Protein AF-A0A6S7ICG1-F1 (afdb_monomer)

Secondary structure (DSSP, 8-state):
--HHHHHHHHHHHHHHHHHHHHHS---HHHHHHHIIIIIHHHHHHHHHHS---HHHHIIIIIHHHHHHHHHHTT--TTS-GGGTTS-GGGT------HHHHHHHHHHHHHHHHHH-S-HHHHHHHHHHHHSTT--GGG-SSHHHHHHHHHHHHHHHHHHHHHHHHHHHHHHHHHS-HHHHHHHHHHHHTS-HHHHHHHHHHHHHHS--HHHHHHTT---TT---

Sequence (224 aa):
MSEKEHKQELITLMDDIMSEIDLKPLHPKNKLLLYSRYLLSKLSWHFTVTTLSRTWVTENMDSVVNKYVRKWLEIPISGTLSNVYLTSNKFGLNIYPPSIKFAQCQTVARNALKTSPNHSIKDLWKITFESKNIQYDVYTSTKEVLKTFTSGQEDKLQNHLILQGSFFSNVIKFSLSKLNGIWSKSQSNLPKNIYNFTIRYINNSLPTRKNLTKWGILLLLLKP

Mean predicted aligned error: 12.23 Å

Organism: Paramuricea clavata (NCBI:txid317549)

Nearest PDB structures (foldseek):
  8ibz-assembly1_C  TM=7.426E-01  e=2.723E-03  Bombyx mori
  8gh6-assembly1_A  TM=7.285E-01  e=2.723E-03  Bombyx mori
  8ibx-assembly1_C  TM=4.745E-01  e=7.108E-03  Bombyx mori

Structure (mmCIF, N/CA/C/O backbone):
data_AF-A0A6S7ICG1-F1
#
_entry.id   AF-A0A6S7ICG1-F1
#
loop_
_atom_site.group_PDB
_atom_site.id
_atom_site.type_symbol
_atom_site.label_atom_id
_atom_site.label_alt_id
_atom_site.label_comp_id
_atom_site.label_asym_id
_atom_site.label_entity_id
_atom_site.label_seq_id
_atom_site.pdbx_PDB_ins_code
_atom_site.Cartn_x
_atom_site.Cartn_y
_atom_site.Cartn_z
_atom_site.occupancy
_atom_site.B_iso_or_equiv
_atom_site.auth_seq_id
_atom_site.auth_comp_id
_atom_site.auth_asym_id
_atom_site.auth_atom_id
_atom_site.pdbx_PDB_model_num
ATOM 1 N N . MET A 1 1 ? -1.278 -1.708 -30.617 1.00 57.06 1 MET A N 1
ATOM 2 C CA . MET A 1 1 ? -2.133 -1.740 -29.417 1.00 57.06 1 MET A CA 1
ATOM 3 C C . MET A 1 1 ? -2.281 -0.318 -28.918 1.00 57.06 1 MET A C 1
ATOM 5 O O . MET A 1 1 ? -1.270 0.342 -28.706 1.00 57.06 1 MET A O 1
ATOM 9 N N . SER A 1 2 ? -3.507 0.188 -28.846 1.00 77.19 2 SER A N 1
ATOM 10 C CA . SER A 1 2 ? -3.788 1.541 -28.364 1.00 77.19 2 SER A CA 1
ATOM 11 C C . SER A 1 2 ? -3.479 1.645 -26.865 1.00 77.19 2 SER A C 1
ATOM 13 O O . SER A 1 2 ? -3.696 0.695 -26.115 1.00 77.19 2 SER A O 1
ATOM 15 N N . GLU A 1 3 ? -3.006 2.802 -26.393 1.00 75.38 3 GLU A N 1
ATOM 16 C CA . GLU A 1 3 ? -2.720 3.041 -24.966 1.00 75.38 3 GLU A CA 1
ATOM 17 C C . GLU A 1 3 ? -3.950 2.760 -24.077 1.00 75.38 3 GLU A C 1
ATOM 19 O O . GLU A 1 3 ? -3.827 2.306 -22.940 1.00 75.38 3 GLU A O 1
ATOM 24 N N . LYS A 1 4 ? -5.155 2.984 -24.619 1.00 81.00 4 LYS A N 1
ATOM 25 C CA . LYS A 1 4 ? -6.428 2.690 -23.946 1.00 81.00 4 LYS A CA 1
ATOM 26 C C . LYS A 1 4 ? -6.690 1.191 -23.804 1.00 81.00 4 LYS A C 1
ATOM 28 O O . LYS A 1 4 ? -7.133 0.758 -22.747 1.00 81.00 4 LYS A O 1
ATOM 33 N N . GLU A 1 5 ? -6.391 0.413 -24.841 1.00 83.44 5 GLU A N 1
ATOM 34 C CA . GLU A 1 5 ? -6.545 -1.048 -24.824 1.00 83.44 5 GLU A CA 1
ATOM 35 C C . GLU A 1 5 ? -5.604 -1.663 -23.791 1.00 83.44 5 GLU A C 1
ATOM 37 O O . GLU A 1 5 ? -6.026 -2.491 -22.992 1.00 83.44 5 GLU A O 1
ATOM 42 N N . HIS A 1 6 ? -4.362 -1.171 -23.726 1.00 83.19 6 HIS A N 1
ATOM 43 C CA . HIS A 1 6 ? -3.395 -1.659 -22.749 1.00 83.19 6 HIS A CA 1
ATOM 44 C C . HIS A 1 6 ? -3.808 -1.370 -21.300 1.00 83.19 6 HIS A C 1
ATOM 46 O O . HIS A 1 6 ? -3.680 -2.217 -20.419 1.00 83.19 6 HIS A O 1
ATOM 52 N N . LYS A 1 7 ? -4.326 -0.163 -21.044 1.00 86.19 7 LYS A N 1
ATOM 53 C CA . LYS A 1 7 ? -4.854 0.224 -19.729 1.00 86.19 7 LYS A CA 1
ATOM 54 C C . LYS A 1 7 ? -6.002 -0.684 -19.296 1.00 86.19 7 LYS A C 1
ATOM 56 O O . LYS A 1 7 ? -6.046 -1.087 -18.136 1.00 86.19 7 LYS A O 1
ATOM 61 N N . GLN A 1 8 ? -6.898 -1.014 -20.223 1.00 86.25 8 GLN A N 1
ATOM 62 C CA . GLN A 1 8 ? -8.026 -1.895 -19.950 1.00 86.25 8 GLN A CA 1
ATOM 63 C C . GLN A 1 8 ? -7.565 -3.329 -19.670 1.00 86.25 8 GLN A C 1
ATOM 65 O O . GLN A 1 8 ? -7.985 -3.910 -18.675 1.00 86.25 8 GLN A O 1
ATOM 70 N N . GLU A 1 9 ? -6.657 -3.858 -20.490 1.00 88.06 9 GLU A N 1
ATOM 71 C CA . GLU A 1 9 ? -6.069 -5.192 -20.325 1.00 88.06 9 GLU A CA 1
ATOM 72 C C . GLU A 1 9 ? -5.366 -5.347 -18.967 1.00 88.06 9 GLU A C 1
ATOM 74 O O . GLU A 1 9 ? -5.474 -6.373 -18.295 1.00 88.06 9 GLU A O 1
ATOM 79 N N . LEU A 1 10 ? -4.665 -4.304 -18.523 1.00 86.94 10 LEU A N 1
ATOM 80 C CA . LEU A 1 10 ? -3.974 -4.306 -17.239 1.00 86.94 10 LEU A CA 1
ATOM 81 C C . LEU A 1 10 ? -4.952 -4.326 -16.054 1.00 86.94 10 LEU A C 1
ATOM 83 O O . LEU A 1 10 ? -4.691 -4.991 -15.049 1.00 86.94 10 LEU A O 1
ATOM 87 N N . ILE A 1 11 ? -6.079 -3.617 -16.171 1.00 88.38 11 ILE A N 1
ATOM 88 C CA . ILE A 1 11 ? -7.145 -3.644 -15.163 1.00 88.38 11 ILE A CA 1
ATOM 89 C C . ILE A 1 11 ? -7.795 -5.026 -15.121 1.00 88.38 11 ILE A C 1
ATOM 91 O O . ILE A 1 11 ? -7.943 -5.571 -14.029 1.00 88.38 11 ILE A O 1
ATOM 95 N N . THR A 1 12 ? -8.139 -5.607 -16.275 1.00 90.44 12 THR A N 1
ATOM 96 C CA . THR A 1 12 ? -8.761 -6.938 -16.331 1.00 90.44 12 THR A CA 1
ATOM 97 C C . THR A 1 12 ? -7.826 -8.002 -15.770 1.00 90.44 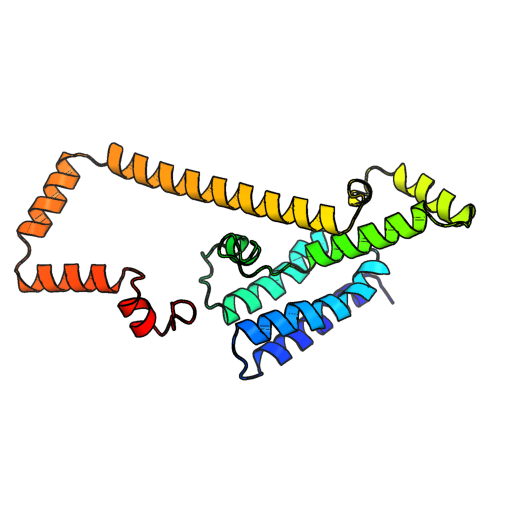12 THR A C 1
ATOM 99 O O . THR A 1 12 ? -8.218 -8.735 -14.874 1.00 90.44 12 THR A O 1
ATOM 102 N N . LEU A 1 13 ? -6.548 -7.999 -16.166 1.00 90.19 13 LEU A N 1
ATOM 103 C CA . LEU A 1 13 ? -5.546 -8.931 -15.640 1.00 90.19 13 LEU A CA 1
ATOM 104 C C . LEU A 1 13 ? -5.418 -8.835 -14.116 1.00 90.19 13 LEU A C 1
ATOM 106 O O . LEU A 1 13 ? -5.253 -9.846 -13.432 1.00 90.19 13 LEU A O 1
ATOM 110 N N . MET A 1 14 ? -5.451 -7.617 -13.576 1.00 91.38 14 MET A N 1
ATOM 111 C CA . MET A 1 14 ? -5.388 -7.401 -12.136 1.00 91.38 14 MET A CA 1
ATOM 112 C C . MET A 1 14 ? -6.650 -7.918 -11.437 1.00 91.38 14 MET A C 1
ATOM 114 O O . MET A 1 14 ? -6.527 -8.584 -10.409 1.00 91.38 14 MET A O 1
ATOM 118 N N . ASP A 1 15 ? -7.835 -7.617 -11.966 1.00 91.88 15 ASP A N 1
ATOM 119 C CA . ASP A 1 15 ? -9.106 -8.034 -11.368 1.00 91.88 15 ASP A CA 1
ATOM 120 C C . ASP A 1 15 ? -9.300 -9.554 -11.429 1.00 91.88 15 ASP A C 1
ATOM 122 O O . ASP A 1 15 ? -9.728 -10.148 -10.440 1.00 91.88 15 ASP A O 1
ATOM 126 N N . ASP A 1 16 ? -8.870 -10.198 -12.516 1.00 92.62 16 ASP A N 1
ATOM 127 C CA . ASP A 1 16 ? -8.885 -11.655 -12.674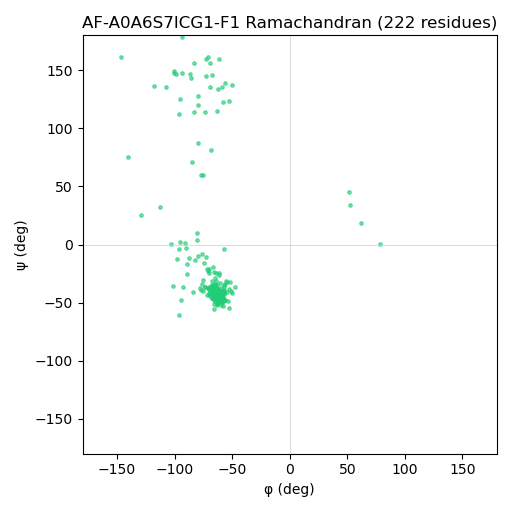 1.00 92.62 16 ASP A CA 1
ATOM 128 C C . ASP A 1 16 ? -8.041 -12.329 -11.582 1.00 92.62 16 ASP A C 1
ATOM 130 O O . ASP A 1 16 ? -8.524 -13.179 -10.832 1.00 92.62 16 ASP A O 1
ATOM 134 N N . ILE A 1 17 ? -6.789 -11.889 -11.407 1.00 91.00 17 ILE A N 1
ATOM 135 C CA . ILE A 1 17 ? -5.886 -12.449 -10.387 1.00 91.00 17 ILE A CA 1
ATOM 136 C C . ILE A 1 17 ? -6.412 -12.177 -8.976 1.00 91.00 17 ILE A C 1
ATOM 138 O O . ILE A 1 17 ? -6.320 -13.035 -8.095 1.00 91.00 17 ILE A O 1
ATOM 142 N N . MET A 1 18 ? -6.941 -10.980 -8.725 1.00 92.00 18 MET A N 1
ATOM 143 C CA . MET A 1 18 ? -7.490 -10.634 -7.414 1.00 92.00 18 MET A CA 1
ATOM 144 C C . MET A 1 18 ? -8.738 -11.459 -7.092 1.00 92.00 18 MET A C 1
ATOM 146 O O . MET A 1 18 ? -8.864 -11.936 -5.962 1.00 92.00 18 MET A O 1
ATOM 150 N N . SER A 1 19 ? -9.599 -11.695 -8.082 1.00 93.12 19 SER A N 1
ATOM 151 C CA . SER A 1 19 ? -10.764 -12.575 -7.973 1.00 93.12 19 SER A CA 1
ATOM 152 C C . SER A 1 19 ? -10.349 -14.019 -7.696 1.00 93.12 19 SER A C 1
ATOM 154 O O . SER A 1 19 ? -10.882 -14.648 -6.783 1.00 93.12 19 SER A O 1
ATOM 156 N N . GLU A 1 20 ? -9.332 -14.536 -8.389 1.00 93.00 20 GLU A N 1
ATOM 157 C CA . GLU A 1 20 ? -8.787 -15.871 -8.120 1.00 93.00 20 GLU A CA 1
ATOM 158 C C . GLU A 1 20 ? -8.232 -16.008 -6.694 1.00 93.00 20 GLU A C 1
ATOM 160 O O . GLU A 1 20 ? -8.447 -17.029 -6.033 1.00 93.00 20 GLU A O 1
ATOM 165 N N . ILE A 1 21 ? -7.515 -14.994 -6.195 1.00 91.38 21 ILE A N 1
ATOM 166 C CA . ILE A 1 21 ? -7.009 -14.978 -4.812 1.00 91.38 21 ILE A CA 1
ATOM 167 C C . ILE A 1 21 ? -8.175 -14.918 -3.817 1.00 91.38 21 ILE A C 1
ATOM 169 O O . ILE A 1 21 ? -8.127 -15.566 -2.766 1.00 91.38 21 ILE A O 1
ATOM 173 N N . ASP A 1 22 ? -9.219 -14.151 -4.133 1.00 92.00 22 ASP A N 1
ATOM 174 C CA . ASP A 1 22 ? -10.391 -13.991 -3.281 1.00 92.00 22 ASP A CA 1
ATOM 175 C C . ASP A 1 22 ? -11.192 -15.291 -3.141 1.00 92.00 22 ASP A C 1
ATOM 177 O O . ASP A 1 22 ? -11.552 -15.654 -2.019 1.00 92.00 22 ASP A O 1
ATOM 181 N N . LEU A 1 23 ? -11.394 -16.021 -4.242 1.00 93.25 23 LEU A N 1
ATOM 182 C CA . LEU A 1 23 ? -12.137 -17.286 -4.278 1.00 93.25 23 LEU A CA 1
ATOM 183 C C . LEU A 1 23 ? -11.460 -18.411 -3.488 1.00 93.25 23 LEU A C 1
ATOM 185 O O . LEU A 1 23 ? -12.132 -19.306 -2.975 1.00 93.25 23 LEU A O 1
ATOM 189 N N . LYS A 1 24 ? -10.129 -18.390 -3.365 1.00 91.12 24 LYS A N 1
ATOM 190 C CA . LYS A 1 24 ? -9.411 -19.433 -2.625 1.00 91.12 24 LYS A CA 1
ATOM 191 C C . LYS A 1 24 ? -9.713 -19.325 -1.118 1.00 91.12 24 LYS A C 1
ATOM 193 O O . LYS A 1 24 ? -9.626 -18.226 -0.554 1.00 91.12 24 LYS A O 1
ATOM 198 N N . PRO A 1 25 ? -9.985 -20.449 -0.419 1.00 89.50 25 PRO A N 1
ATOM 199 C CA . PRO A 1 25 ? -10.256 -20.479 1.021 1.00 89.50 25 PRO A CA 1
ATOM 200 C C . PRO A 1 25 ? -8.954 -20.349 1.827 1.00 89.50 25 PRO A C 1
ATOM 202 O O . PRO A 1 25 ? -8.546 -21.231 2.576 1.00 89.50 25 PRO A O 1
ATOM 205 N N . LEU A 1 26 ? -8.248 -19.241 1.620 1.00 89.75 26 LEU A N 1
ATOM 206 C CA . LEU A 1 26 ? -6.992 -18.927 2.280 1.00 89.75 26 LEU A CA 1
ATOM 207 C C . LEU A 1 26 ? -7.227 -17.949 3.420 1.00 89.75 26 LEU A C 1
ATOM 209 O O . LEU A 1 26 ? -8.055 -17.044 3.334 1.00 89.75 26 LEU A O 1
ATOM 213 N N . HIS A 1 27 ? -6.414 -18.080 4.461 1.00 88.31 27 HIS A N 1
ATOM 214 C CA . HIS A 1 27 ? -6.355 -17.088 5.520 1.00 88.31 27 HIS A CA 1
ATOM 215 C C . HIS A 1 27 ? -6.021 -15.690 4.942 1.00 88.31 27 HIS A C 1
ATOM 217 O O . HIS A 1 27 ? -5.118 -15.603 4.100 1.00 88.31 27 HIS A O 1
ATOM 223 N N . PRO A 1 28 ? -6.647 -14.588 5.404 1.00 86.19 28 PRO A N 1
ATOM 224 C CA . PRO A 1 28 ? -6.418 -13.237 4.874 1.00 86.19 28 PRO A CA 1
ATOM 225 C C . PRO A 1 28 ? -4.945 -12.832 4.769 1.00 86.19 28 PRO A C 1
ATOM 227 O O . PRO A 1 28 ? -4.506 -12.315 3.747 1.00 86.19 28 PRO A O 1
ATOM 230 N N . LYS A 1 29 ? -4.135 -13.164 5.783 1.00 87.31 29 LYS A N 1
ATOM 231 C CA . LYS A 1 29 ? -2.676 -12.944 5.757 1.00 87.31 29 LYS A CA 1
ATOM 232 C C . LYS A 1 29 ? -2.002 -13.586 4.536 1.00 87.31 29 LYS A C 1
ATOM 234 O O . LYS A 1 29 ? -1.133 -12.973 3.926 1.00 87.31 29 LYS A O 1
ATOM 239 N N . ASN A 1 30 ? -2.415 -14.795 4.156 1.00 89.06 30 ASN A N 1
ATOM 240 C CA . ASN A 1 30 ? -1.859 -15.499 3.002 1.00 89.06 30 ASN A CA 1
ATOM 241 C C . ASN A 1 30 ? -2.343 -14.882 1.685 1.00 89.06 30 ASN A C 1
ATOM 243 O O . ASN A 1 30 ? -1.546 -14.763 0.760 1.00 89.06 30 ASN A O 1
ATOM 247 N N . LYS A 1 31 ? -3.598 -14.413 1.616 1.00 91.44 31 LYS A N 1
ATOM 248 C CA . LYS A 1 31 ? -4.106 -13.647 0.461 1.00 91.44 31 LYS A CA 1
ATOM 249 C C . LYS A 1 31 ? -3.292 -12.370 0.234 1.00 91.44 31 LYS A C 1
ATOM 251 O O . LYS A 1 31 ? -2.883 -12.081 -0.885 1.00 91.44 31 LYS A O 1
ATOM 256 N N . LEU A 1 32 ? -2.955 -11.664 1.311 1.00 89.81 32 LEU A N 1
ATOM 257 C CA . LEU A 1 32 ? -2.117 -10.461 1.266 1.00 89.81 32 LEU A CA 1
ATOM 258 C C . LEU A 1 32 ? -0.662 -10.767 0.869 1.00 89.81 32 LEU A C 1
ATOM 260 O O . LEU A 1 32 ? -0.035 -10.004 0.128 1.00 89.81 32 LEU A O 1
ATOM 264 N N . LEU A 1 33 ? -0.119 -11.905 1.311 1.00 89.94 33 LEU A N 1
ATOM 265 C CA . LEU A 1 33 ? 1.194 -12.376 0.862 1.00 89.94 33 LEU A CA 1
ATOM 266 C C . LEU A 1 33 ? 1.193 -12.732 -0.629 1.00 89.94 33 LEU A C 1
ATOM 268 O O . LEU A 1 33 ? 2.132 -12.369 -1.333 1.00 89.94 33 LEU A O 1
ATOM 272 N N . LEU A 1 34 ? 0.141 -13.387 -1.125 1.00 91.62 34 LEU A N 1
ATOM 273 C CA . LEU A 1 34 ? -0.023 -13.659 -2.554 1.00 91.62 34 LEU A CA 1
ATOM 274 C C . LEU A 1 34 ? -0.128 -12.361 -3.351 1.00 91.62 34 LEU A C 1
ATOM 276 O O . LEU A 1 34 ? 0.601 -12.189 -4.319 1.00 91.62 34 LEU A O 1
ATOM 280 N N . TYR A 1 35 ? -0.942 -11.409 -2.905 1.00 92.88 35 TYR A N 1
ATOM 281 C CA . TYR A 1 35 ? -1.014 -10.081 -3.511 1.00 92.88 35 TYR A CA 1
ATOM 282 C C . TYR A 1 35 ? 0.379 -9.426 -3.620 1.00 92.88 35 TYR A C 1
ATOM 284 O O . TYR A 1 35 ? 0.835 -9.066 -4.707 1.00 92.88 35 TYR A O 1
ATOM 292 N N . SER A 1 36 ? 1.093 -9.323 -2.497 1.00 89.38 36 SER A N 1
ATOM 293 C CA . SER A 1 36 ? 2.378 -8.615 -2.439 1.00 89.38 36 SER A CA 1
ATOM 294 C C . SER A 1 36 ? 3.498 -9.305 -3.221 1.00 89.38 36 SER A C 1
ATOM 296 O O . SER A 1 36 ? 4.345 -8.623 -3.794 1.00 89.38 36 SER A O 1
ATOM 298 N N . ARG A 1 37 ? 3.522 -10.643 -3.254 1.00 89.31 37 ARG A N 1
ATOM 299 C CA . ARG A 1 37 ? 4.593 -11.414 -3.904 1.00 89.31 37 ARG A CA 1
ATOM 300 C C . ARG A 1 37 ? 4.287 -11.781 -5.348 1.00 89.31 37 ARG A C 1
ATOM 302 O O . ARG A 1 37 ? 5.206 -11.794 -6.158 1.00 89.31 37 ARG A O 1
ATOM 309 N N . TYR A 1 38 ? 3.036 -12.092 -5.672 1.00 91.69 38 TYR A N 1
ATOM 310 C CA . TYR A 1 38 ? 2.638 -12.563 -6.997 1.00 91.69 38 TYR A CA 1
ATOM 311 C C . TYR A 1 38 ? 2.119 -11.417 -7.866 1.00 91.69 38 TYR A C 1
ATOM 313 O O . TYR A 1 38 ? 2.739 -11.100 -8.882 1.00 91.69 38 TYR A O 1
ATOM 321 N N . LEU A 1 39 ? 1.040 -10.741 -7.449 1.00 91.19 39 LEU A N 1
ATOM 322 C CA . LEU A 1 39 ? 0.408 -9.705 -8.272 1.00 91.19 39 LEU A CA 1
ATOM 323 C C . LEU A 1 39 ? 1.358 -8.531 -8.531 1.00 91.19 39 LEU A C 1
ATOM 325 O O . LEU A 1 39 ? 1.586 -8.170 -9.683 1.00 91.19 39 LEU A O 1
ATOM 329 N N . LEU A 1 40 ? 1.958 -7.961 -7.479 1.00 90.56 40 LEU A N 1
ATOM 330 C CA . LEU A 1 40 ? 2.877 -6.826 -7.639 1.00 90.56 40 LEU A CA 1
ATOM 331 C C . LEU A 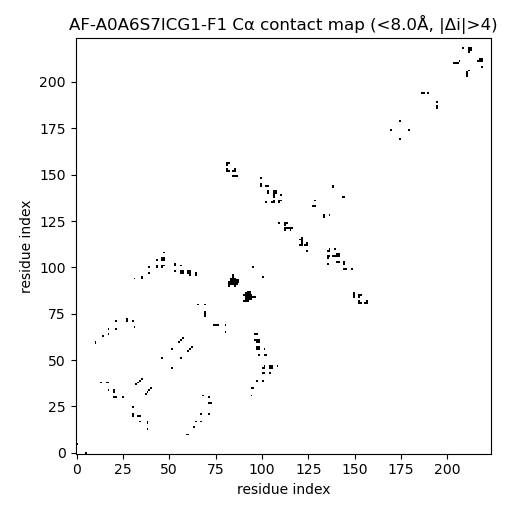1 40 ? 4.091 -7.173 -8.508 1.00 90.56 40 LEU A C 1
ATOM 333 O O . LEU A 1 40 ? 4.591 -6.315 -9.236 1.00 90.56 40 LEU A O 1
ATOM 337 N N . SER A 1 41 ? 4.566 -8.417 -8.455 1.00 89.50 41 SER A N 1
ATOM 338 C CA . SER A 1 41 ? 5.661 -8.885 -9.309 1.00 89.50 41 SER A CA 1
ATOM 339 C C . SER A 1 41 ? 5.225 -8.976 -10.769 1.00 89.50 41 SER A C 1
ATOM 341 O O . SER A 1 41 ? 5.930 -8.468 -11.636 1.00 89.50 41 SER A O 1
ATOM 343 N N . LYS A 1 42 ? 4.032 -9.519 -11.046 1.00 89.81 42 LYS A N 1
ATOM 344 C CA . LYS A 1 42 ? 3.480 -9.591 -12.408 1.00 89.81 42 LYS A CA 1
ATOM 345 C C . LYS A 1 42 ? 3.244 -8.198 -13.006 1.00 89.81 42 LYS A C 1
ATOM 347 O O . LYS A 1 42 ? 3.575 -7.959 -14.161 1.00 89.81 42 LYS A O 1
ATOM 352 N N . LEU A 1 43 ? 2.783 -7.244 -12.196 1.00 89.62 43 LEU A N 1
ATOM 353 C CA . LEU A 1 43 ? 2.603 -5.845 -12.604 1.00 89.62 43 LEU A CA 1
ATOM 354 C C . LEU A 1 43 ? 3.922 -5.076 -12.793 1.00 89.62 43 LEU A C 1
ATOM 356 O O . LEU A 1 43 ? 3.948 -4.070 -13.499 1.00 89.62 43 LEU A O 1
ATOM 360 N N . SER A 1 44 ? 5.030 -5.534 -12.198 1.00 89.88 44 SER A N 1
ATOM 361 C CA . SER A 1 44 ? 6.309 -4.801 -12.206 1.00 89.88 44 SER A CA 1
ATOM 362 C C . SER A 1 44 ? 6.852 -4.558 -13.612 1.00 89.88 44 SER A C 1
ATOM 364 O O . SER A 1 44 ? 7.419 -3.495 -13.875 1.00 89.88 44 SER A O 1
ATOM 366 N N . TRP A 1 45 ? 6.674 -5.529 -14.511 1.00 87.69 45 TRP A N 1
ATOM 367 C CA . TRP A 1 45 ? 7.099 -5.400 -15.901 1.00 87.69 45 TRP A CA 1
ATOM 368 C C . TRP A 1 45 ? 6.293 -4.321 -16.623 1.00 87.69 45 TRP A C 1
ATOM 370 O O . TRP A 1 45 ? 6.867 -3.372 -17.157 1.00 87.69 45 TRP A O 1
ATOM 380 N N . HIS A 1 46 ? 4.963 -4.401 -16.539 1.00 88.12 46 HIS A N 1
ATOM 381 C CA . HIS A 1 46 ? 4.070 -3.413 -17.139 1.00 88.12 46 HIS A CA 1
ATOM 382 C C . HIS A 1 46 ? 4.360 -2.005 -16.617 1.00 88.12 46 HIS A C 1
ATOM 384 O O . HIS A 1 46 ? 4.475 -1.069 -17.401 1.00 88.12 46 HIS A O 1
ATOM 390 N N . PHE A 1 47 ? 4.593 -1.857 -15.314 1.00 89.12 47 PHE A N 1
ATOM 391 C CA . PHE A 1 47 ? 4.953 -0.580 -14.697 1.00 89.12 47 PHE A CA 1
ATOM 392 C C . PHE A 1 47 ? 6.285 0.004 -15.158 1.00 89.12 47 PHE A C 1
ATOM 394 O O . PHE A 1 47 ? 6.460 1.213 -15.057 1.00 89.12 47 PHE A O 1
ATOM 401 N N . THR A 1 48 ? 7.214 -0.822 -15.635 1.00 86.56 48 THR A N 1
ATOM 402 C CA . THR A 1 48 ? 8.517 -0.363 -16.133 1.00 86.56 48 THR A CA 1
ATOM 403 C C . THR A 1 48 ? 8.432 0.091 -17.589 1.00 86.56 48 THR A C 1
ATOM 405 O O . THR A 1 48 ? 9.039 1.091 -17.956 1.00 86.56 48 THR A O 1
ATOM 408 N N . VAL A 1 49 ? 7.688 -0.644 -18.420 1.00 82.88 49 VAL A N 1
ATOM 409 C CA . VAL A 1 49 ? 7.697 -0.467 -19.883 1.00 82.88 49 VAL A CA 1
ATOM 410 C C . VAL A 1 49 ? 6.674 0.563 -20.363 1.00 82.88 49 VAL A C 1
ATOM 412 O O . VAL A 1 49 ? 6.843 1.160 -21.422 1.00 82.88 49 VAL A O 1
ATOM 415 N N . THR A 1 50 ? 5.603 0.780 -19.603 1.00 80.31 50 THR A N 1
ATOM 416 C CA . THR A 1 50 ? 4.450 1.557 -20.069 1.00 80.31 50 THR A CA 1
ATOM 417 C C . THR A 1 50 ? 4.480 2.998 -19.579 1.00 80.31 50 THR A C 1
ATOM 419 O O . THR A 1 50 ? 4.912 3.304 -18.465 1.00 80.31 50 THR A O 1
ATOM 422 N N . THR A 1 51 ? 3.961 3.902 -20.407 1.00 77.81 51 THR A N 1
ATOM 423 C CA . THR A 1 51 ? 3.789 5.320 -20.080 1.00 77.81 51 THR A CA 1
ATOM 424 C C . THR A 1 51 ? 2.472 5.530 -19.335 1.00 77.81 51 THR A C 1
ATOM 426 O O . THR A 1 51 ? 1.502 6.054 -19.877 1.00 77.81 51 THR A O 1
ATOM 429 N N . LEU A 1 52 ? 2.407 5.076 -18.085 1.00 83.50 52 LEU A N 1
ATOM 430 C CA . LEU A 1 52 ? 1.260 5.327 -17.209 1.00 83.50 52 LEU A CA 1
ATOM 431 C C . LEU A 1 52 ? 1.497 6.578 -16.358 1.00 83.50 52 LEU A C 1
ATOM 433 O O . LEU A 1 52 ? 2.621 6.874 -15.955 1.00 83.50 52 LEU A O 1
ATOM 437 N N . SER A 1 53 ? 0.430 7.312 -16.042 1.00 85.19 53 SER A N 1
ATOM 438 C CA . SER A 1 53 ? 0.507 8.388 -15.053 1.00 85.19 53 SER A CA 1
ATOM 439 C C . SER A 1 53 ? 0.293 7.833 -13.645 1.00 85.19 53 SER A C 1
ATOM 441 O O . SER A 1 53 ? -0.498 6.912 -13.423 1.00 85.19 53 SER A O 1
ATOM 443 N N . ARG A 1 54 ? 0.965 8.431 -12.654 1.00 84.44 54 ARG A N 1
ATOM 444 C CA . ARG A 1 54 ? 0.793 8.059 -11.240 1.00 84.44 54 ARG A CA 1
ATOM 445 C C . ARG A 1 54 ? -0.655 8.203 -10.778 1.00 84.44 54 ARG A C 1
ATOM 447 O O . ARG A 1 54 ? -1.141 7.375 -10.009 1.00 84.44 54 ARG A O 1
ATOM 454 N N . THR A 1 55 ? -1.321 9.262 -11.231 1.00 86.69 55 THR A N 1
ATOM 455 C CA . THR A 1 55 ? -2.719 9.554 -10.899 1.00 86.69 55 THR A CA 1
ATOM 456 C C . THR A 1 55 ? -3.631 8.443 -11.393 1.00 86.69 55 THR A C 1
ATOM 458 O O . THR A 1 55 ? -4.400 7.904 -10.605 1.00 86.69 55 THR A O 1
ATOM 461 N N . TRP A 1 56 ? -3.445 7.995 -12.636 1.00 89.25 56 TRP A N 1
ATOM 462 C CA . TRP A 1 56 ? -4.238 6.913 -13.208 1.00 89.25 56 TRP A CA 1
ATOM 463 C C . TRP A 1 56 ? -4.073 5.598 -12.435 1.00 89.25 56 TRP A C 1
ATOM 465 O O . TRP A 1 56 ? -5.071 4.940 -12.142 1.00 89.25 56 TRP A O 1
ATOM 475 N N . VAL A 1 57 ? -2.841 5.241 -12.045 1.00 88.31 57 VAL A N 1
ATOM 476 C CA . VAL A 1 57 ? -2.581 4.042 -11.221 1.00 88.31 57 VAL A CA 1
ATOM 477 C C . VAL A 1 57 ? -3.267 4.161 -9.856 1.00 88.31 57 VAL A C 1
ATOM 479 O O . VAL A 1 57 ? -3.884 3.209 -9.384 1.00 88.31 57 VAL A O 1
ATOM 482 N N . THR A 1 58 ? -3.213 5.341 -9.237 1.00 86.81 58 THR A N 1
ATOM 483 C CA . THR A 1 58 ? -3.833 5.580 -7.924 1.00 86.81 58 THR A CA 1
ATOM 484 C C . THR A 1 58 ? -5.362 5.489 -7.993 1.00 86.81 58 THR A C 1
ATOM 486 O O . THR A 1 58 ? -5.995 4.906 -7.120 1.00 86.81 58 THR A O 1
ATOM 489 N N . GLU A 1 59 ? -5.978 6.036 -9.036 1.00 88.25 59 GLU A N 1
ATOM 490 C CA . GLU A 1 59 ? -7.438 6.056 -9.169 1.00 88.25 59 GLU A CA 1
ATOM 491 C C . GLU A 1 59 ? -8.014 4.695 -9.569 1.00 88.25 59 GLU A C 1
ATOM 493 O O . GLU A 1 59 ? -9.046 4.285 -9.040 1.00 88.25 59 GLU A O 1
ATOM 498 N N . ASN A 1 60 ? -7.345 3.972 -10.471 1.00 88.88 60 ASN A N 1
ATOM 499 C CA . ASN A 1 60 ? -7.903 2.763 -11.080 1.00 88.88 60 ASN A CA 1
ATOM 500 C C . ASN A 1 60 ? -7.362 1.470 -10.464 1.00 88.88 60 ASN A C 1
ATOM 502 O O . ASN A 1 60 ? -8.103 0.502 -10.341 1.00 88.88 60 ASN A O 1
ATOM 506 N N . MET A 1 61 ? -6.088 1.427 -10.064 1.00 89.81 61 MET A N 1
ATOM 507 C CA . MET A 1 61 ? -5.485 0.195 -9.542 1.00 89.81 61 MET A CA 1
ATOM 508 C C . MET A 1 61 ? -5.545 0.119 -8.025 1.00 89.81 61 MET A C 1
ATOM 510 O O . MET A 1 61 ? -5.975 -0.896 -7.473 1.00 89.81 61 MET A O 1
ATOM 514 N N . ASP A 1 62 ? -5.159 1.196 -7.334 1.00 90.56 62 ASP A N 1
ATOM 515 C CA . ASP A 1 62 ? -5.212 1.200 -5.871 1.00 90.56 62 ASP A CA 1
ATOM 516 C C . ASP A 1 62 ? -6.659 1.051 -5.384 1.00 90.56 62 ASP A C 1
ATOM 518 O O . ASP A 1 62 ? -6.887 0.383 -4.383 1.00 90.56 62 ASP A O 1
ATOM 522 N N . SER A 1 63 ? -7.652 1.612 -6.085 1.00 88.62 63 SER A N 1
ATOM 523 C CA . SER A 1 63 ? -9.072 1.491 -5.718 1.00 88.62 63 SER A CA 1
ATOM 524 C C . SER A 1 63 ? -9.574 0.043 -5.741 1.00 88.62 63 SER A C 1
ATOM 526 O O . SER A 1 63 ? -10.216 -0.397 -4.781 1.00 88.62 63 SER A O 1
ATOM 528 N N . VAL A 1 64 ? -9.225 -0.725 -6.776 1.00 90.31 64 VAL A N 1
ATOM 529 C CA . VAL A 1 64 ? -9.574 -2.149 -6.891 1.00 90.31 64 VAL A CA 1
ATOM 530 C C . VAL A 1 64 ? -8.885 -2.952 -5.794 1.00 90.31 64 VAL A C 1
ATOM 532 O O . VAL A 1 64 ? -9.543 -3.691 -5.061 1.00 90.31 64 VAL A O 1
ATOM 535 N N . VAL A 1 65 ? -7.579 -2.757 -5.597 1.00 91.06 65 VAL A N 1
ATOM 536 C CA . VAL A 1 65 ? -6.841 -3.446 -4.528 1.00 91.06 65 VAL A CA 1
ATOM 537 C C . VAL A 1 65 ? -7.403 -3.092 -3.153 1.00 91.06 65 VAL A C 1
ATOM 539 O O . VAL A 1 65 ? -7.635 -3.985 -2.341 1.00 91.06 65 VAL A O 1
ATOM 542 N N . ASN A 1 66 ? -7.701 -1.817 -2.898 1.00 90.31 66 ASN A N 1
ATOM 543 C CA . ASN A 1 66 ? -8.301 -1.352 -1.650 1.00 90.31 66 ASN A CA 1
ATOM 544 C C . ASN A 1 66 ? -9.633 -2.055 -1.365 1.00 90.31 66 ASN A C 1
ATOM 546 O O . ASN A 1 66 ? -9.893 -2.404 -0.214 1.00 90.31 66 ASN A O 1
ATOM 550 N N . LYS A 1 67 ? -10.467 -2.293 -2.386 1.00 90.25 67 LYS A N 1
ATOM 551 C CA . LYS A 1 67 ? -11.737 -3.023 -2.248 1.00 90.25 67 LYS A CA 1
ATOM 552 C C . LYS A 1 67 ? -11.509 -4.452 -1.743 1.00 90.25 67 LYS A C 1
ATOM 554 O O . LYS A 1 67 ? -12.131 -4.851 -0.758 1.00 90.25 67 LYS A O 1
ATOM 559 N N . TYR A 1 68 ? -10.596 -5.200 -2.361 1.00 90.69 68 TYR A N 1
ATOM 560 C CA . TYR A 1 68 ? -10.286 -6.574 -1.947 1.00 90.69 68 TYR A CA 1
ATOM 561 C C . TYR A 1 68 ? -9.564 -6.638 -0.601 1.00 90.69 68 TYR A C 1
ATOM 563 O O . TYR A 1 68 ? -9.921 -7.450 0.245 1.00 90.69 68 TYR A O 1
ATOM 571 N N . VAL A 1 69 ? -8.600 -5.750 -0.350 1.00 89.19 69 VAL A N 1
ATOM 572 C CA . VAL A 1 69 ? -7.882 -5.688 0.932 1.00 89.19 69 VAL A CA 1
ATOM 573 C C . VAL A 1 69 ? -8.847 -5.377 2.076 1.00 89.19 69 VAL A C 1
ATOM 575 O O . VAL A 1 69 ? -8.776 -6.032 3.115 1.00 89.19 69 VAL A O 1
ATOM 578 N N . ARG A 1 70 ? -9.793 -4.443 1.885 1.00 88.31 70 ARG A N 1
ATOM 579 C CA . ARG A 1 70 ? -10.865 -4.180 2.861 1.00 88.31 70 ARG A CA 1
ATOM 580 C C . ARG A 1 70 ? -11.725 -5.411 3.094 1.00 88.31 70 ARG A C 1
ATOM 582 O O . ARG A 1 70 ? -11.994 -5.725 4.246 1.00 88.31 70 ARG A O 1
ATOM 589 N N . LYS A 1 71 ? -12.115 -6.114 2.026 1.00 88.62 71 LYS A N 1
ATOM 590 C CA . LYS A 1 71 ? -12.903 -7.349 2.117 1.00 88.62 71 LYS A CA 1
ATOM 591 C C . LYS A 1 71 ? -12.163 -8.434 2.904 1.00 88.62 71 LYS A C 1
ATOM 593 O O . LYS A 1 71 ? -12.740 -9.019 3.808 1.00 88.62 71 LYS A O 1
ATOM 598 N N . TRP A 1 72 ? -10.890 -8.682 2.599 1.00 88.75 72 TRP A N 1
ATOM 599 C CA . TRP A 1 72 ? -10.095 -9.730 3.250 1.00 88.75 72 TRP A CA 1
ATOM 600 C C . TRP A 1 72 ? -9.787 -9.430 4.712 1.00 88.75 72 TRP A C 1
ATOM 602 O O . TRP A 1 72 ? -9.716 -10.352 5.517 1.00 88.75 72 TRP A O 1
ATOM 612 N N . LEU A 1 73 ? -9.566 -8.159 5.046 1.00 84.38 73 LEU A N 1
ATOM 613 C CA . LEU A 1 73 ? -9.285 -7.714 6.411 1.00 84.38 73 LEU A CA 1
ATOM 614 C C . LEU A 1 73 ? -10.545 -7.327 7.194 1.00 84.38 73 LEU A C 1
ATOM 616 O O . LEU A 1 73 ? -10.419 -6.873 8.327 1.00 84.38 73 LEU A O 1
ATOM 620 N N . GLU A 1 74 ? -11.726 -7.461 6.584 1.00 85.06 74 GLU A N 1
ATOM 621 C CA . GLU A 1 74 ? -13.023 -7.078 7.157 1.00 85.06 74 GLU A CA 1
ATOM 622 C C . GLU A 1 74 ? -13.045 -5.629 7.681 1.00 85.06 74 GLU A C 1
ATOM 624 O O . GLU A 1 74 ? -13.696 -5.289 8.668 1.00 85.06 74 GLU A O 1
ATOM 629 N N . ILE A 1 75 ? -12.315 -4.739 7.001 1.00 80.62 75 ILE A N 1
ATOM 630 C CA . ILE A 1 75 ? -12.243 -3.325 7.366 1.00 80.62 75 ILE A CA 1
ATOM 631 C C . ILE A 1 75 ? -13.510 -2.634 6.848 1.00 80.62 75 ILE A C 1
ATOM 633 O O . ILE A 1 75 ? -13.786 -2.705 5.644 1.00 80.62 75 ILE A O 1
ATOM 637 N N . PRO A 1 76 ? -14.255 -1.903 7.700 1.00 76.56 76 PRO A N 1
ATOM 638 C CA . PRO A 1 76 ? -15.442 -1.180 7.260 1.00 76.56 76 PRO A CA 1
ATOM 639 C C . PRO A 1 76 ? -15.086 -0.117 6.215 1.00 76.56 76 PRO A C 1
ATOM 641 O O . PRO A 1 76 ? -13.948 0.352 6.128 1.00 76.56 76 PRO A O 1
ATOM 644 N N . ILE A 1 77 ? -16.074 0.318 5.432 1.00 70.88 77 ILE A N 1
ATOM 645 C CA . ILE A 1 77 ? -15.887 1.339 4.385 1.00 70.88 77 ILE A CA 1
ATOM 646 C C . ILE A 1 77 ? -15.307 2.638 4.975 1.00 70.88 77 ILE A C 1
ATOM 648 O O . ILE A 1 77 ? -14.427 3.250 4.374 1.00 70.88 77 ILE A O 1
ATOM 652 N N . SER A 1 78 ? -15.725 2.999 6.191 1.00 71.69 78 SER A N 1
ATOM 653 C CA . SER A 1 78 ? -15.225 4.150 6.955 1.00 71.69 78 SER A CA 1
ATOM 654 C C . SER A 1 78 ? -13.850 3.938 7.602 1.00 71.69 78 SER A C 1
ATOM 656 O O . SER A 1 78 ? -13.277 4.879 8.144 1.00 71.69 78 SER A O 1
ATOM 658 N N . GLY A 1 79 ? -13.307 2.718 7.571 1.00 68.00 79 GLY A N 1
ATOM 659 C CA . GLY A 1 79 ? -12.022 2.390 8.178 1.00 68.00 79 GLY A CA 1
ATOM 660 C C . GLY A 1 79 ? -10.833 2.960 7.402 1.00 68.00 79 GLY A C 1
ATOM 661 O O . GLY A 1 79 ? -10.827 3.005 6.165 1.00 68.00 79 GLY A O 1
ATOM 662 N N . THR A 1 80 ? -9.792 3.354 8.130 1.00 75.88 80 THR A N 1
ATOM 663 C CA . THR A 1 80 ? -8.567 3.925 7.559 1.00 75.88 80 THR A CA 1
ATOM 664 C C . THR A 1 80 ? -7.614 2.825 7.084 1.00 75.88 80 THR A C 1
ATOM 666 O O . THR A 1 80 ? -7.042 2.096 7.892 1.00 75.88 80 THR A O 1
ATOM 669 N N . LEU A 1 81 ? -7.383 2.736 5.769 1.00 80.81 81 LEU A N 1
ATOM 670 C CA . LEU A 1 81 ? -6.408 1.798 5.190 1.00 80.81 81 LEU A CA 1
ATOM 671 C C . LEU A 1 81 ? -4.948 2.217 5.404 1.00 80.81 81 LEU A C 1
ATOM 673 O O . LEU A 1 81 ? -4.065 1.374 5.286 1.00 80.81 81 LEU A O 1
ATOM 677 N N . SER A 1 82 ? -4.674 3.475 5.765 1.00 79.06 82 SER A N 1
ATOM 678 C CA . SER A 1 82 ? -3.309 3.941 6.058 1.00 79.06 82 SER A CA 1
ATOM 679 C C . SER A 1 82 ? -2.605 3.091 7.116 1.00 79.06 82 SER A C 1
ATOM 681 O O . SER A 1 82 ? -1.408 2.857 6.995 1.00 79.06 82 SER A O 1
ATOM 683 N N 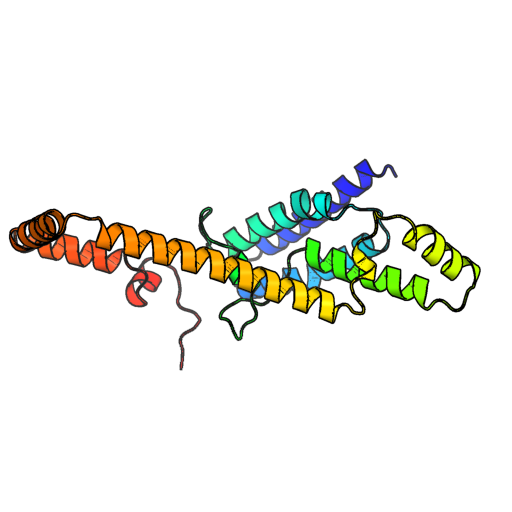. ASN A 1 83 ? -3.348 2.537 8.079 1.00 80.38 83 ASN A N 1
ATOM 684 C CA . ASN A 1 83 ? -2.802 1.657 9.117 1.00 80.38 83 ASN A CA 1
ATOM 685 C C . ASN A 1 83 ? -2.260 0.343 8.536 1.00 80.38 83 ASN A C 1
ATOM 687 O O . ASN A 1 83 ? -1.252 -0.175 9.004 1.00 80.38 83 ASN A O 1
ATOM 691 N N . VAL A 1 84 ? -2.900 -0.187 7.489 1.00 83.25 84 VAL A N 1
ATOM 692 C CA . VAL A 1 84 ? -2.491 -1.435 6.821 1.00 83.25 84 VAL A CA 1
ATOM 693 C C . VAL A 1 84 ? -1.124 -1.273 6.154 1.00 83.25 84 VAL A C 1
ATOM 695 O O . VAL A 1 84 ? -0.322 -2.208 6.138 1.00 83.25 84 VAL A O 1
ATOM 698 N N . TYR A 1 85 ? -0.849 -0.073 5.647 1.00 84.19 85 TYR A N 1
ATOM 699 C CA . TYR A 1 85 ? 0.381 0.269 4.938 1.00 84.19 85 TYR A CA 1
ATOM 700 C C . TYR A 1 85 ? 1.577 0.557 5.851 1.00 84.19 85 TYR A C 1
ATOM 702 O O . TYR A 1 85 ? 2.703 0.659 5.365 1.00 84.19 85 TYR A O 1
ATOM 710 N N . LEU A 1 86 ? 1.362 0.667 7.164 1.00 82.75 86 LEU A N 1
ATOM 711 C CA . LEU A 1 86 ? 2.444 0.848 8.126 1.00 82.75 86 LEU A CA 1
ATOM 712 C C . LEU A 1 86 ? 3.276 -0.425 8.294 1.00 82.75 86 LEU A C 1
ATOM 714 O O . LEU A 1 86 ? 2.853 -1.537 7.977 1.00 82.75 86 LEU A O 1
ATOM 718 N N . THR A 1 87 ? 4.478 -0.256 8.837 1.00 80.12 87 THR A N 1
ATOM 719 C CA . THR A 1 87 ? 5.361 -1.376 9.170 1.00 80.12 87 THR A CA 1
ATOM 720 C C . THR A 1 87 ? 4.813 -2.190 10.343 1.00 80.12 87 THR A C 1
ATOM 722 O O . THR A 1 87 ? 4.074 -1.678 11.187 1.00 80.12 87 THR A O 1
ATOM 725 N N . SER A 1 88 ? 5.220 -3.459 10.442 1.00 77.25 88 SER A N 1
ATOM 726 C CA . SER A 1 88 ? 4.835 -4.348 11.551 1.00 77.25 88 SER A CA 1
ATOM 727 C C . SER A 1 88 ? 5.200 -3.780 12.923 1.00 77.25 88 SER A C 1
ATOM 729 O O . SER A 1 88 ? 4.447 -3.936 13.878 1.00 77.25 88 SER A O 1
ATOM 731 N N . ASN A 1 89 ? 6.321 -3.058 13.006 1.00 80.12 89 ASN A N 1
ATOM 732 C CA . ASN A 1 89 ? 6.790 -2.418 14.237 1.00 80.12 89 ASN A CA 1
ATOM 733 C C . ASN A 1 89 ? 5.860 -1.287 14.708 1.00 80.12 89 ASN A C 1
ATOM 735 O O . ASN A 1 89 ? 5.907 -0.902 15.870 1.00 80.12 89 ASN A O 1
ATOM 739 N N . LYS A 1 90 ? 5.016 -0.763 13.814 1.00 78.00 90 LYS A N 1
ATOM 740 C CA . LYS A 1 90 ? 4.009 0.270 14.089 1.00 78.00 90 LYS A CA 1
ATOM 741 C C . LYS A 1 90 ? 2.588 -0.277 13.942 1.00 78.00 90 LYS A C 1
ATOM 743 O O . LYS A 1 90 ? 1.684 0.449 13.543 1.00 78.00 90 LYS A O 1
ATOM 748 N N . PHE A 1 91 ? 2.401 -1.563 14.250 1.00 75.44 91 PHE A N 1
ATOM 749 C CA . PHE A 1 91 ? 1.112 -2.265 14.207 1.00 75.44 91 PHE A CA 1
ATOM 750 C C . PHE A 1 91 ? 0.449 -2.334 12.818 1.00 75.44 91 PHE A C 1
ATOM 752 O O . PHE A 1 91 ? -0.749 -2.598 12.721 1.00 75.44 91 PHE A O 1
ATOM 759 N N . GLY A 1 92 ? 1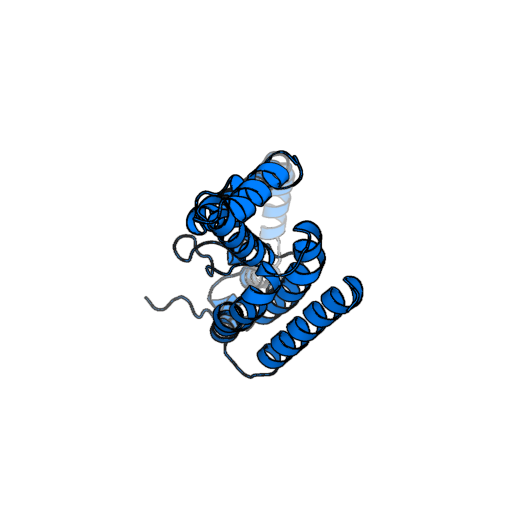.208 -2.121 11.739 1.00 82.62 92 GLY A N 1
ATOM 760 C CA . GLY A 1 92 ? 0.728 -2.292 10.369 1.00 82.62 92 GLY A CA 1
ATOM 761 C C . GLY A 1 92 ? 1.011 -3.676 9.785 1.00 82.62 92 GLY A C 1
ATOM 762 O O . GLY A 1 92 ? 1.615 -4.540 10.423 1.00 82.62 92 GLY A O 1
ATOM 763 N N . LEU A 1 93 ? 0.575 -3.896 8.541 1.00 81.75 93 LEU A N 1
ATOM 764 C CA . LEU A 1 93 ? 0.745 -5.169 7.825 1.00 81.75 93 LEU A CA 1
ATOM 765 C C . LEU A 1 93 ? 1.867 -5.130 6.777 1.00 81.75 93 LEU A C 1
ATOM 767 O O . LEU A 1 93 ? 2.131 -6.142 6.130 1.00 81.75 93 LEU A O 1
ATOM 771 N N . ASN A 1 94 ? 2.551 -3.989 6.639 1.00 85.44 94 ASN A N 1
ATOM 772 C CA . ASN A 1 94 ? 3.654 -3.748 5.710 1.00 85.44 94 ASN A CA 1
ATOM 773 C C . ASN A 1 94 ? 3.316 -4.132 4.262 1.00 85.44 94 ASN A C 1
ATOM 775 O O . ASN A 1 94 ? 4.080 -4.811 3.572 1.00 85.44 94 ASN A O 1
ATOM 779 N N . ILE A 1 95 ? 2.129 -3.723 3.823 1.00 86.69 95 ILE A N 1
ATOM 780 C CA . ILE A 1 95 ? 1.639 -3.943 2.464 1.00 86.69 95 ILE A CA 1
ATOM 781 C C . ILE A 1 95 ? 1.837 -2.657 1.676 1.00 86.69 95 ILE A C 1
ATOM 783 O O . ILE A 1 95 ? 1.778 -1.566 2.236 1.00 86.69 95 ILE A O 1
ATOM 787 N N . TYR A 1 96 ? 2.067 -2.775 0.372 1.00 89.19 96 TYR A N 1
ATOM 788 C CA . TYR A 1 96 ? 2.223 -1.619 -0.503 1.00 89.19 96 TYR A CA 1
ATOM 789 C C . TYR A 1 96 ? 1.124 -1.610 -1.562 1.00 89.19 96 TYR A C 1
ATOM 791 O O . TYR A 1 96 ? 0.835 -2.669 -2.130 1.00 89.19 96 TYR A O 1
ATOM 799 N N . PRO A 1 97 ? 0.511 -0.452 -1.844 1.00 90.69 97 PRO A N 1
ATOM 800 C CA . PRO A 1 97 ? -0.426 -0.332 -2.949 1.00 90.69 97 PRO A CA 1
ATOM 801 C C . PRO A 1 97 ? 0.315 -0.358 -4.303 1.00 90.69 97 PRO A C 1
ATOM 803 O O . PRO A 1 97 ? 1.524 -0.075 -4.352 1.00 90.69 97 PRO A O 1
ATOM 806 N N . PRO A 1 98 ? -0.383 -0.676 -5.410 1.00 90.88 98 PRO A N 1
ATOM 807 C CA . PRO A 1 98 ? 0.202 -0.696 -6.752 1.00 90.88 98 PRO A CA 1
ATOM 808 C C . PRO A 1 98 ? 0.918 0.604 -7.135 1.00 90.88 98 PRO A C 1
ATOM 810 O O . PRO A 1 98 ? 1.999 0.547 -7.718 1.00 90.88 98 PRO A O 1
ATOM 813 N N . SER A 1 99 ? 0.389 1.765 -6.743 1.00 91.25 99 SER A N 1
ATOM 814 C CA . SER A 1 99 ? 0.996 3.080 -7.004 1.00 91.25 99 SER A CA 1
ATOM 815 C C . SER A 1 99 ? 2.425 3.230 -6.474 1.00 91.25 99 SER A C 1
ATOM 817 O O . SER A 1 99 ? 3.266 3.870 -7.109 1.00 91.25 99 SER A O 1
ATOM 819 N N . ILE A 1 100 ? 2.738 2.611 -5.335 1.00 90.62 100 ILE A N 1
ATOM 820 C CA . ILE A 1 100 ? 4.087 2.641 -4.759 1.00 90.62 100 ILE A CA 1
ATOM 821 C C . ILE A 1 100 ? 5.010 1.685 -5.491 1.00 90.62 100 ILE A C 1
ATOM 823 O O . ILE A 1 100 ? 6.153 2.042 -5.777 1.00 90.62 100 ILE A O 1
ATOM 827 N N . LYS A 1 101 ? 4.507 0.510 -5.875 1.00 91.19 101 LYS A N 1
ATOM 828 C CA . LYS A 1 101 ? 5.268 -0.409 -6.721 1.00 91.19 101 LYS A CA 1
ATOM 829 C C . LYS A 1 101 ? 5.588 0.221 -8.080 1.00 91.19 101 LYS A C 1
ATOM 831 O O . LYS A 1 101 ? 6.715 0.101 -8.552 1.00 91.19 101 LYS A O 1
ATOM 836 N N . PHE A 1 102 ? 4.635 0.946 -8.659 1.00 91.38 102 PHE A N 1
ATOM 837 C CA . PHE A 1 102 ? 4.824 1.719 -9.881 1.00 91.38 102 PHE A CA 1
ATOM 838 C C . PHE A 1 102 ? 5.930 2.769 -9.723 1.00 91.38 102 PHE A C 1
ATOM 840 O O . PHE A 1 102 ? 6.862 2.794 -10.523 1.00 91.38 102 PHE A O 1
ATOM 847 N N . ALA A 1 103 ? 5.900 3.563 -8.647 1.00 89.44 103 ALA A N 1
ATOM 848 C CA . ALA A 1 103 ? 6.954 4.538 -8.365 1.00 89.44 103 ALA A CA 1
ATOM 849 C C . ALA A 1 103 ? 8.340 3.880 -8.234 1.00 89.44 103 ALA A C 1
ATOM 851 O O . ALA A 1 103 ? 9.311 4.387 -8.786 1.00 89.44 103 ALA A O 1
ATOM 852 N N . GLN A 1 104 ? 8.438 2.718 -7.575 1.00 91.62 104 GLN A N 1
ATOM 853 C CA . GLN A 1 104 ? 9.695 1.968 -7.495 1.00 91.62 104 GLN A CA 1
ATOM 854 C C . GLN A 1 104 ? 10.207 1.533 -8.875 1.00 91.62 104 GLN A C 1
ATOM 856 O O . GLN A 1 104 ? 11.392 1.705 -9.156 1.00 91.62 104 GLN A O 1
ATOM 861 N N . CYS A 1 105 ? 9.337 0.984 -9.728 1.00 90.81 105 CYS A N 1
ATOM 862 C CA . CYS A 1 105 ? 9.702 0.576 -11.088 1.00 90.81 105 CYS A CA 1
ATOM 863 C C . CYS A 1 105 ? 10.183 1.768 -11.924 1.00 90.81 105 CYS A C 1
ATOM 865 O O . CYS A 1 105 ? 11.215 1.680 -12.587 1.00 90.81 105 CYS A O 1
ATOM 867 N N . GLN A 1 106 ? 9.488 2.903 -11.831 1.00 89.81 106 GLN A N 1
ATOM 868 C CA . GLN A 1 106 ? 9.862 4.130 -12.532 1.00 89.81 106 GLN A CA 1
ATOM 869 C C . GLN A 1 106 ? 11.209 4.682 -12.049 1.00 89.81 106 GLN A C 1
ATOM 871 O O . GLN A 1 106 ? 12.048 5.044 -12.869 1.00 89.81 106 GLN A O 1
ATOM 876 N N . THR A 1 107 ? 11.485 4.668 -10.740 1.00 89.88 107 THR A N 1
ATOM 877 C CA . THR A 1 107 ? 12.805 5.044 -10.205 1.00 89.88 107 THR A CA 1
ATOM 878 C C . THR A 1 107 ? 13.915 4.126 -10.722 1.00 89.88 107 THR A C 1
ATOM 880 O O . THR A 1 107 ? 14.986 4.608 -11.080 1.00 89.88 107 THR A O 1
ATOM 883 N N . VAL A 1 108 ? 13.679 2.811 -10.813 1.00 90.19 108 VAL A N 1
ATOM 884 C CA . VAL A 1 108 ? 14.664 1.868 -11.377 1.00 90.19 108 VAL A CA 1
ATOM 885 C C . VAL A 1 108 ? 14.917 2.157 -12.856 1.00 90.19 108 VAL A C 1
ATOM 887 O O . VAL A 1 108 ? 16.076 2.238 -13.260 1.00 90.19 108 VAL A O 1
ATOM 890 N N . ALA A 1 109 ? 13.860 2.369 -13.644 1.00 88.31 109 ALA A N 1
ATOM 891 C CA . ALA A 1 109 ? 13.977 2.715 -15.058 1.00 88.31 109 ALA A CA 1
ATOM 892 C C . ALA A 1 109 ? 14.767 4.019 -15.256 1.00 88.31 109 ALA A C 1
ATOM 894 O O . ALA A 1 109 ? 15.713 4.065 -16.041 1.00 88.31 109 ALA A O 1
ATOM 895 N N . ARG A 1 110 ? 14.439 5.066 -14.488 1.00 88.44 110 ARG A N 1
ATOM 896 C CA . ARG A 1 110 ? 15.148 6.356 -14.521 1.00 88.44 110 ARG A CA 1
ATOM 897 C C . ARG A 1 110 ? 16.615 6.216 -14.136 1.00 88.44 110 ARG A C 1
ATOM 899 O O . ARG A 1 110 ? 17.474 6.750 -14.835 1.00 88.44 110 ARG A O 1
ATOM 906 N N . ASN A 1 111 ? 16.913 5.459 -13.082 1.00 88.44 111 ASN A N 1
ATOM 907 C CA . ASN A 1 111 ? 18.289 5.194 -12.675 1.00 88.44 111 ASN A CA 1
ATOM 908 C C . ASN A 1 111 ? 19.071 4.455 -13.765 1.00 88.44 111 ASN A C 1
ATOM 910 O O . ASN A 1 111 ? 20.194 4.853 -14.052 1.00 88.44 111 ASN A O 1
ATOM 914 N N . ALA A 1 112 ? 18.471 3.456 -14.419 1.00 88.19 112 ALA A N 1
ATOM 915 C CA . ALA A 1 112 ? 19.102 2.746 -15.529 1.00 88.19 112 ALA A CA 1
ATOM 916 C C . ALA A 1 112 ? 19.418 3.677 -16.715 1.00 88.19 112 ALA A C 1
ATOM 918 O O . ALA A 1 112 ? 20.490 3.571 -17.305 1.00 88.19 112 ALA A O 1
ATOM 919 N N . LEU A 1 113 ? 18.531 4.628 -17.033 1.00 87.06 113 LEU A N 1
ATOM 920 C CA . LEU A 1 113 ? 18.797 5.642 -18.061 1.00 87.06 113 LEU A CA 1
ATOM 921 C C . LEU A 1 113 ? 19.941 6.585 -17.650 1.00 87.06 113 LEU A C 1
ATOM 923 O O . LEU A 1 113 ? 20.815 6.893 -18.458 1.00 87.06 113 LEU A O 1
ATOM 927 N N . LYS A 1 114 ? 19.963 7.010 -16.381 1.00 87.69 114 LYS A N 1
ATOM 928 C CA . LYS A 1 114 ? 20.970 7.926 -15.825 1.00 87.69 114 LYS A CA 1
ATOM 929 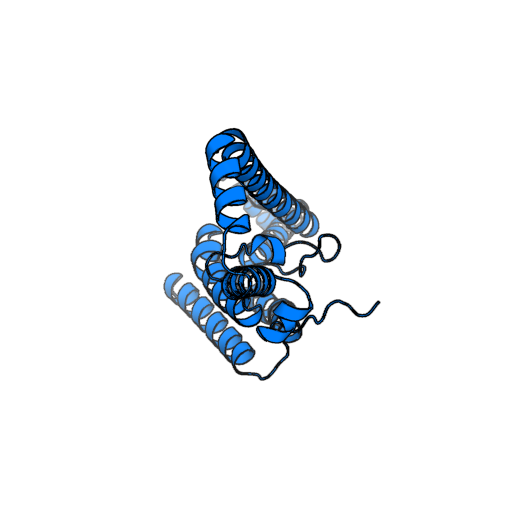C C . LYS A 1 114 ? 22.376 7.318 -15.790 1.00 87.69 114 LYS A C 1
ATOM 931 O O . LYS A 1 114 ? 23.353 8.021 -16.059 1.00 87.69 114 LYS A O 1
ATOM 936 N N . THR A 1 115 ? 22.488 6.038 -15.431 1.00 89.25 115 THR A N 1
ATOM 937 C CA . THR A 1 115 ? 23.767 5.323 -15.277 1.00 89.25 115 THR A CA 1
ATOM 938 C C . THR A 1 115 ? 24.181 4.534 -16.517 1.00 89.25 115 THR A C 1
ATOM 940 O O . THR A 1 115 ? 25.218 3.872 -16.488 1.00 89.25 115 THR A O 1
ATOM 943 N N . SER A 1 116 ? 23.403 4.600 -17.602 1.00 90.00 116 SER A N 1
ATOM 944 C CA . SER A 1 116 ? 23.707 3.885 -18.839 1.00 90.00 116 SER A CA 1
ATOM 945 C C . SER A 1 116 ? 25.074 4.298 -19.406 1.00 90.00 116 SER A C 1
ATOM 947 O O . SER A 1 116 ? 25.371 5.496 -19.474 1.00 90.00 116 SER A O 1
ATOM 949 N N . PRO A 1 117 ? 25.904 3.336 -19.854 1.00 89.06 117 PRO A N 1
ATOM 950 C CA . PRO A 1 117 ? 27.166 3.636 -20.526 1.00 89.06 117 PRO A CA 1
ATOM 951 C C . PRO A 1 117 ? 26.954 4.234 -21.925 1.00 89.06 117 PRO A C 1
ATOM 953 O O . PRO A 1 117 ? 27.846 4.891 -22.452 1.00 89.06 117 PRO A O 1
ATOM 956 N N . ASN A 1 118 ? 25.781 4.029 -22.534 1.00 93.31 118 ASN A N 1
ATOM 957 C CA . ASN A 1 118 ? 25.482 4.550 -23.862 1.00 93.31 118 ASN A CA 1
ATOM 958 C C . ASN A 1 118 ? 25.104 6.039 -23.790 1.00 93.31 118 ASN A C 1
ATOM 960 O O . ASN A 1 118 ? 24.098 6.410 -23.176 1.00 93.31 118 ASN A O 1
ATOM 964 N N . HIS A 1 119 ? 25.884 6.879 -24.474 1.00 90.19 119 HIS A N 1
ATOM 965 C CA . HIS A 1 119 ? 25.685 8.326 -24.523 1.00 90.19 119 HIS A CA 1
ATOM 966 C C . HIS A 1 119 ? 24.296 8.726 -25.036 1.00 90.19 119 HIS A C 1
ATOM 968 O O . HIS A 1 119 ? 23.656 9.565 -24.409 1.00 90.19 119 HIS A O 1
ATOM 974 N N . SER A 1 120 ? 23.765 8.064 -26.070 1.00 89.06 120 SER A N 1
ATOM 975 C CA . SER A 1 120 ? 22.437 8.382 -26.618 1.00 89.06 120 SER A CA 1
ATOM 976 C C . SER A 1 120 ? 21.313 8.146 -25.604 1.00 89.06 120 SER A C 1
ATOM 978 O O . SER A 1 120 ? 20.371 8.928 -25.512 1.00 89.06 120 SER A O 1
ATOM 980 N N . ILE A 1 121 ? 21.426 7.093 -24.788 1.00 87.38 121 ILE A N 1
ATOM 981 C CA . ILE A 1 121 ? 20.453 6.781 -23.727 1.00 87.38 121 ILE A CA 1
ATOM 982 C C . ILE A 1 121 ? 20.561 7.795 -22.583 1.00 87.38 121 ILE A C 1
ATOM 984 O O . ILE A 1 121 ? 19.554 8.222 -22.015 1.00 87.38 121 ILE A O 1
ATOM 988 N N . LYS A 1 122 ? 21.782 8.223 -22.266 1.00 87.75 122 LYS A N 1
ATOM 989 C CA . LYS A 1 122 ? 22.020 9.259 -21.263 1.00 87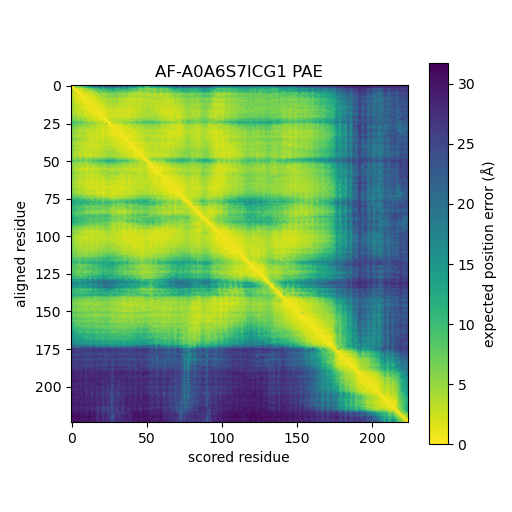.75 122 LYS A CA 1
ATOM 990 C C . LYS A 1 122 ? 21.488 10.621 -21.713 1.00 87.75 122 LYS A C 1
ATOM 992 O O . LYS A 1 122 ? 20.982 11.379 -20.890 1.00 87.75 122 LYS A O 1
ATOM 997 N N . ASP A 1 123 ? 21.556 10.924 -23.004 1.00 88.88 123 ASP A N 1
ATOM 998 C CA . ASP A 1 123 ? 20.999 12.154 -23.564 1.00 88.88 123 ASP A CA 1
ATOM 999 C C . ASP A 1 123 ? 19.465 12.137 -23.548 1.00 88.88 123 ASP A C 1
ATOM 1001 O O . ASP A 1 123 ? 18.858 13.141 -23.176 1.00 88.88 123 ASP A O 1
ATOM 1005 N N . LEU A 1 124 ? 18.827 10.981 -23.784 1.00 86.00 124 LEU A N 1
ATOM 1006 C CA . LEU A 1 124 ? 17.388 10.809 -23.531 1.00 86.00 124 LEU A CA 1
ATOM 1007 C C . LEU A 1 124 ? 17.023 11.120 -22.072 1.00 86.00 124 LEU A C 1
ATOM 1009 O O . LEU A 1 124 ? 16.017 11.786 -21.818 1.00 86.00 124 LEU A O 1
ATOM 1013 N N . TRP A 1 125 ? 17.838 10.681 -21.103 1.00 88.06 125 TRP A N 1
ATOM 1014 C CA . TRP A 1 125 ? 17.630 11.031 -19.693 1.00 88.06 125 TRP A CA 1
ATOM 1015 C C . TRP A 1 125 ? 17.722 12.541 -19.454 1.00 88.06 125 TRP A C 1
ATOM 1017 O O . TRP A 1 125 ? 16.855 13.074 -18.767 1.00 88.06 125 TRP A O 1
ATOM 1027 N N . LYS A 1 126 ? 18.717 13.230 -20.032 1.00 85.88 126 LYS A N 1
ATOM 1028 C CA . LYS A 1 126 ? 18.882 14.690 -19.891 1.00 85.88 126 LYS A CA 1
ATOM 1029 C C . LYS A 1 126 ? 17.690 15.459 -20.465 1.00 85.88 126 LYS A C 1
ATOM 1031 O O . LYS A 1 126 ? 17.094 16.256 -19.750 1.00 85.88 126 LYS A O 1
ATOM 1036 N N . ILE A 1 127 ? 17.291 15.151 -21.702 1.00 85.25 127 ILE A N 1
ATOM 1037 C CA . ILE A 1 127 ? 16.164 15.815 -22.384 1.00 85.25 127 ILE A CA 1
ATOM 1038 C C . ILE A 1 127 ? 14.872 15.642 -21.573 1.00 85.25 127 ILE A C 1
ATOM 1040 O O . ILE A 1 127 ? 14.100 16.577 -21.379 1.00 85.25 127 ILE A O 1
ATOM 1044 N N . THR A 1 128 ? 14.638 14.434 -21.056 1.00 82.31 128 THR A N 1
ATOM 1045 C CA . THR A 1 128 ? 13.447 14.145 -20.247 1.00 82.31 128 THR A CA 1
ATOM 1046 C C . THR A 1 128 ? 13.530 14.720 -18.832 1.00 82.31 128 THR A C 1
ATOM 1048 O O . THR A 1 128 ? 12.500 15.100 -18.283 1.00 82.31 128 THR A O 1
ATOM 1051 N N . PHE A 1 129 ? 14.722 14.840 -18.245 1.00 80.88 129 PHE A N 1
ATOM 1052 C CA . PHE A 1 129 ? 14.934 15.458 -16.932 1.00 80.88 129 PHE A CA 1
ATOM 1053 C C . PHE A 1 129 ? 14.599 16.955 -16.927 1.00 80.88 129 PHE A C 1
ATOM 1055 O O . PHE A 1 129 ? 14.039 17.459 -15.958 1.00 80.88 129 PHE A O 1
ATOM 1062 N N . GLU A 1 130 ? 14.892 17.659 -18.019 1.00 75.44 130 GLU A N 1
ATOM 1063 C CA . GLU A 1 130 ? 14.559 19.081 -18.169 1.00 75.44 130 GLU A CA 1
ATOM 1064 C C . GLU A 1 130 ? 13.041 19.327 -18.222 1.00 75.44 130 GLU A C 1
ATOM 1066 O O . GLU A 1 130 ? 12.555 20.403 -17.859 1.00 75.44 130 GLU A O 1
ATOM 1071 N N . SER A 1 131 ? 12.259 18.311 -18.603 1.00 71.94 131 SER A N 1
ATOM 1072 C CA . SER A 1 131 ? 10.803 18.383 -18.543 1.00 71.94 131 SER A CA 1
ATOM 1073 C C . SER A 1 131 ? 10.315 18.273 -17.087 1.00 71.94 131 SER A C 1
ATOM 1075 O O . SER A 1 131 ? 10.412 17.228 -16.445 1.00 71.94 131 SER A O 1
ATOM 1077 N N . LYS A 1 132 ? 9.724 19.354 -16.556 1.00 64.31 132 LYS A N 1
ATOM 1078 C CA . LYS A 1 132 ? 9.205 19.465 -15.167 1.00 64.31 132 LYS A CA 1
ATOM 1079 C C . LYS A 1 132 ? 8.151 18.415 -14.763 1.00 64.31 132 LYS A C 1
ATOM 1081 O O . LYS A 1 132 ? 7.705 18.403 -13.618 1.00 64.31 132 LYS A O 1
ATOM 1086 N N . ASN A 1 133 ? 7.728 17.552 -15.682 1.00 66.75 133 ASN A N 1
ATOM 1087 C CA . ASN A 1 133 ? 6.647 16.593 -15.475 1.00 66.75 133 ASN A CA 1
ATOM 1088 C C . ASN A 1 133 ? 7.113 15.261 -14.857 1.00 66.75 133 ASN A C 1
ATOM 1090 O O . ASN A 1 133 ? 6.271 14.478 -14.416 1.00 66.75 133 ASN A O 1
ATOM 1094 N N . ILE A 1 134 ? 8.423 14.988 -14.790 1.00 67.94 134 ILE A N 1
ATOM 1095 C CA . ILE A 1 134 ? 8.950 13.724 -14.252 1.00 67.94 134 ILE A CA 1
ATOM 1096 C C . ILE A 1 134 ? 9.347 13.891 -12.780 1.00 67.94 134 ILE A C 1
ATOM 1098 O O . ILE A 1 134 ? 10.304 14.577 -12.447 1.00 67.94 134 ILE A O 1
ATOM 1102 N N . GLN A 1 135 ? 8.611 13.229 -11.883 1.00 71.38 135 GLN A N 1
ATOM 1103 C CA . GLN A 1 135 ? 8.774 13.367 -10.425 1.00 71.38 135 GLN A CA 1
ATOM 1104 C C . GLN A 1 135 ? 9.666 12.288 -9.780 1.00 71.38 135 GLN A C 1
ATOM 1106 O O . GLN A 1 135 ? 9.890 12.319 -8.572 1.00 71.38 135 GLN A O 1
ATOM 1111 N N . TYR A 1 136 ? 10.146 11.301 -10.543 1.00 76.44 136 TYR A N 1
ATOM 1112 C CA . TYR A 1 136 ? 10.772 10.097 -9.975 1.00 76.44 136 TYR A CA 1
ATOM 1113 C C . TYR A 1 136 ? 12.283 10.204 -9.754 1.00 76.44 136 TYR A C 1
ATOM 1115 O O . TYR A 1 136 ? 12.820 9.416 -8.980 1.00 76.44 136 TYR A O 1
ATOM 1123 N N . ASP A 1 137 ? 12.957 11.182 -10.369 1.00 73.19 137 ASP A N 1
ATOM 1124 C CA . ASP A 1 137 ? 14.396 11.427 -10.155 1.00 73.19 137 ASP A CA 1
ATOM 1125 C C . ASP A 1 137 ? 14.718 12.038 -8.795 1.00 73.19 137 ASP A C 1
ATOM 1127 O O . ASP A 1 137 ? 15.882 12.098 -8.408 1.00 73.19 137 ASP A O 1
ATOM 1131 N N . VAL A 1 138 ? 13.689 12.476 -8.063 1.00 78.38 138 VAL A N 1
ATOM 1132 C CA . VAL A 1 138 ? 13.812 12.899 -6.663 1.00 78.38 138 VAL A CA 1
ATOM 1133 C C . VAL A 1 138 ? 14.291 11.734 -5.791 1.00 78.38 138 VAL A C 1
ATOM 1135 O O . VAL A 1 138 ? 14.915 11.952 -4.756 1.00 78.38 138 VAL A O 1
ATOM 1138 N N . TYR A 1 139 ? 14.015 10.494 -6.204 1.00 81.75 139 TYR A N 1
ATOM 1139 C CA . TYR A 1 139 ? 14.398 9.301 -5.466 1.00 81.75 139 TYR A CA 1
ATOM 1140 C C . TYR A 1 139 ? 15.714 8.732 -5.988 1.00 81.75 139 TYR A C 1
ATOM 1142 O O . TYR A 1 139 ? 15.833 8.356 -7.152 1.00 81.75 139 TYR A O 1
ATOM 1150 N N . THR A 1 140 ? 16.678 8.566 -5.090 1.00 76.56 140 THR A N 1
ATOM 1151 C CA . THR A 1 140 ? 17.966 7.932 -5.393 1.00 76.56 140 THR A CA 1
ATOM 1152 C C . THR A 1 140 ? 17.814 6.416 -5.480 1.00 76.56 140 THR A C 1
ATOM 1154 O O . THR A 1 140 ? 18.486 5.750 -6.267 1.00 76.56 140 THR A O 1
ATOM 1157 N N . SER A 1 141 ? 16.914 5.839 -4.676 1.00 86.94 141 SER A N 1
ATOM 1158 C CA . SER A 1 141 ? 16.713 4.392 -4.601 1.00 86.94 141 SER A CA 1
ATOM 1159 C C . SER A 1 141 ? 15.265 3.994 -4.321 1.00 86.94 141 SER A C 1
ATOM 1161 O O . SER A 1 141 ? 14.473 4.750 -3.759 1.00 86.94 141 SER A O 1
ATOM 1163 N N . THR A 1 142 ? 14.931 2.737 -4.619 1.00 86.81 142 THR A N 1
ATOM 1164 C CA . THR A 1 142 ? 13.626 2.145 -4.274 1.00 86.81 142 THR A CA 1
ATOM 1165 C C . THR A 1 142 ? 13.365 2.111 -2.767 1.00 86.81 142 THR A C 1
ATOM 1167 O O . THR A 1 142 ? 12.206 2.108 -2.350 1.00 86.81 142 THR A O 1
ATOM 1170 N N . LYS A 1 143 ? 14.421 2.111 -1.939 1.00 87.94 143 LYS A N 1
ATOM 1171 C CA . LYS A 1 143 ? 14.315 2.194 -0.475 1.00 87.94 143 LYS A CA 1
ATOM 1172 C C . LYS A 1 143 ? 13.841 3.574 -0.024 1.00 87.94 143 LYS A C 1
ATOM 1174 O O . LYS A 1 143 ? 13.035 3.658 0.896 1.00 87.94 143 LYS A O 1
ATOM 1179 N N . GLU A 1 144 ? 14.292 4.641 -0.679 1.00 88.00 144 GLU A N 1
ATOM 1180 C CA . GLU A 1 144 ? 13.838 6.007 -0.386 1.00 88.00 144 GLU A CA 1
ATOM 1181 C C . GLU A 1 144 ? 12.372 6.210 -0.763 1.00 88.00 144 GLU A C 1
ATOM 1183 O O . GLU A 1 144 ? 11.626 6.817 0.005 1.00 88.00 144 GLU A O 1
ATOM 1188 N N . VAL A 1 145 ? 11.924 5.625 -1.879 1.00 86.19 145 VAL A N 1
ATOM 1189 C CA . VAL A 1 145 ? 10.499 5.609 -2.256 1.00 86.19 145 VAL A CA 1
ATOM 1190 C C . VAL A 1 145 ? 9.653 4.980 -1.145 1.00 86.19 145 VAL A C 1
ATOM 1192 O O . VAL A 1 145 ? 8.656 5.556 -0.717 1.00 86.19 145 VAL A O 1
ATOM 1195 N N . LEU A 1 146 ? 10.068 3.819 -0.626 1.00 87.75 146 LEU A N 1
ATOM 1196 C CA . LEU A 1 146 ? 9.349 3.162 0.469 1.00 87.75 146 LEU A CA 1
ATOM 1197 C C . LEU A 1 146 ? 9.391 3.987 1.752 1.00 87.75 146 LEU A C 1
ATOM 1199 O O . LEU A 1 146 ? 8.356 4.159 2.386 1.00 87.75 146 LEU A O 1
ATOM 1203 N N . LYS A 1 147 ? 10.560 4.528 2.112 1.00 88.56 147 LYS A N 1
ATOM 1204 C CA . LYS A 1 147 ? 10.735 5.333 3.325 1.00 88.56 147 LYS A CA 1
ATOM 1205 C C . LYS A 1 147 ? 9.830 6.565 3.310 1.00 88.56 147 LYS A C 1
ATOM 1207 O O . LYS A 1 147 ? 9.101 6.788 4.273 1.00 88.56 147 LYS A O 1
ATOM 1212 N N . THR A 1 148 ? 9.843 7.317 2.210 1.00 88.56 148 THR A N 1
ATOM 1213 C CA . THR A 1 148 ? 9.020 8.526 2.030 1.00 88.56 148 THR A CA 1
ATOM 1214 C C . THR A 1 148 ? 7.527 8.212 2.010 1.00 88.56 148 THR A C 1
ATOM 1216 O O . THR A 1 148 ? 6.727 8.967 2.559 1.00 88.56 148 THR A O 1
ATOM 1219 N N . PHE A 1 149 ? 7.132 7.071 1.438 1.00 88.25 149 PHE A N 1
ATOM 1220 C CA . PHE A 1 149 ? 5.754 6.600 1.527 1.00 88.25 149 PHE A CA 1
ATOM 1221 C C . PHE A 1 149 ? 5.356 6.259 2.964 1.00 88.25 149 PHE A C 1
ATOM 1223 O O . PHE A 1 149 ? 4.311 6.718 3.423 1.00 88.25 149 PHE A O 1
ATOM 1230 N N . THR A 1 150 ? 6.175 5.482 3.680 1.00 86.06 150 THR A N 1
ATOM 1231 C CA . THR A 1 150 ? 5.871 5.084 5.059 1.00 86.06 150 THR A CA 1
ATOM 1232 C C . THR A 1 150 ? 5.776 6.289 5.985 1.00 86.06 150 THR A C 1
ATOM 1234 O O . THR A 1 150 ? 4.782 6.399 6.695 1.00 86.06 150 THR A O 1
ATOM 1237 N N . SER A 1 151 ? 6.716 7.239 5.914 1.00 87.25 151 SER A N 1
ATOM 1238 C CA . SER A 1 151 ? 6.641 8.469 6.710 1.00 87.25 151 SER A CA 1
ATOM 1239 C C . SER A 1 151 ? 5.391 9.278 6.362 1.00 87.25 151 SER A C 1
ATOM 1241 O O . SER A 1 151 ? 4.667 9.701 7.251 1.00 87.25 151 SER A O 1
ATOM 1243 N N . GLY A 1 152 ? 5.044 9.386 5.075 1.00 88.00 152 GLY A N 1
ATOM 1244 C CA . GLY A 1 152 ? 3.825 10.079 4.659 1.00 88.00 152 GLY A CA 1
ATOM 1245 C C . GLY A 1 152 ? 2.527 9.422 5.150 1.00 88.00 152 GLY A C 1
ATOM 1246 O O . GLY A 1 152 ? 1.543 10.121 5.388 1.00 88.00 152 GLY A O 1
ATOM 1247 N N . GLN A 1 153 ? 2.481 8.092 5.306 1.00 87.44 153 GLN A N 1
ATOM 1248 C CA . GLN A 1 153 ? 1.328 7.415 5.920 1.00 87.44 153 GLN A CA 1
ATOM 1249 C C . GLN A 1 153 ? 1.280 7.626 7.434 1.00 87.44 153 GLN A C 1
ATOM 1251 O O . GLN A 1 153 ? 0.192 7.786 7.986 1.00 87.44 153 GLN A O 1
ATOM 1256 N N . GLU A 1 154 ? 2.439 7.654 8.089 1.00 86.62 154 GLU A N 1
ATOM 1257 C CA . GLU A 1 154 ? 2.552 7.951 9.518 1.00 86.62 154 GLU A CA 1
ATOM 1258 C C . GLU A 1 154 ? 2.067 9.366 9.825 1.00 86.62 154 GLU A C 1
ATOM 1260 O O . GLU A 1 154 ? 1.199 9.525 10.680 1.00 86.62 154 GLU A O 1
ATOM 1265 N N . ASP A 1 155 ? 2.524 10.362 9.065 1.00 88.62 155 ASP A N 1
ATOM 1266 C CA . ASP A 1 155 ? 2.114 11.759 9.224 1.00 88.62 155 ASP A CA 1
ATOM 1267 C C . ASP A 1 155 ? 0.601 11.917 9.026 1.00 88.62 155 ASP A C 1
ATOM 1269 O O . ASP A 1 155 ? -0.086 12.567 9.817 1.00 88.62 155 ASP A O 1
ATOM 1273 N N . LYS A 1 156 ? 0.041 11.274 7.991 1.00 86.31 156 LYS A N 1
ATOM 1274 C CA . LYS A 1 156 ? -1.411 11.268 7.747 1.00 86.31 156 LYS A CA 1
ATOM 1275 C C . LYS A 1 156 ? -2.173 10.668 8.919 1.00 86.31 156 LYS A C 1
ATOM 1277 O O . LYS A 1 156 ? -3.149 11.258 9.378 1.00 86.31 156 LYS A O 1
ATOM 1282 N N . LEU A 1 157 ? -1.742 9.504 9.400 1.00 84.62 157 LEU A N 1
ATOM 1283 C CA . LEU A 1 157 ? -2.402 8.840 10.515 1.00 84.62 157 LEU A CA 1
ATOM 1284 C C . LEU A 1 157 ? -2.311 9.677 11.790 1.00 84.62 157 LEU A C 1
ATOM 1286 O O . LEU A 1 157 ? -3.318 9.857 12.471 1.00 84.62 157 LEU A O 1
ATOM 1290 N N . GLN A 1 158 ? -1.134 10.220 12.089 1.00 87.00 158 GLN A N 1
ATOM 1291 C CA . GLN A 1 158 ? -0.918 11.085 13.240 1.00 87.00 158 GLN A CA 1
ATOM 1292 C C . GLN A 1 158 ? -1.841 12.304 13.184 1.00 87.00 158 GLN A C 1
ATOM 1294 O O . GLN A 1 158 ? -2.536 12.582 14.159 1.00 87.00 158 GLN A O 1
ATOM 1299 N N . ASN A 1 159 ? -1.935 12.971 12.033 1.00 87.38 159 ASN A N 1
ATOM 1300 C CA . ASN A 1 159 ? -2.845 14.098 11.843 1.00 87.38 159 ASN A CA 1
ATOM 1301 C C . ASN A 1 159 ? -4.310 13.696 12.062 1.00 87.38 159 ASN A C 1
ATOM 1303 O O . ASN A 1 159 ? -5.037 14.390 12.773 1.00 87.38 159 ASN A O 1
ATOM 1307 N N . HIS A 1 160 ? -4.749 12.555 11.522 1.00 84.81 160 HIS A N 1
ATOM 1308 C CA . HIS A 1 160 ? -6.108 12.057 11.749 1.00 84.81 160 HIS A CA 1
ATOM 1309 C C . HIS A 1 160 ? -6.387 11.756 13.226 1.00 84.81 160 HIS A C 1
ATOM 1311 O O . HIS A 1 160 ? -7.445 12.130 13.731 1.00 84.81 160 HIS A O 1
ATOM 1317 N N . LEU A 1 161 ? -5.450 11.119 13.930 1.00 84.44 161 LEU A N 1
ATOM 1318 C CA . LEU A 1 161 ? -5.598 10.790 15.348 1.00 84.44 161 LEU A CA 1
ATOM 1319 C C . LEU A 1 161 ? -5.590 12.041 16.234 1.00 84.44 161 LEU A C 1
ATOM 1321 O O . LEU A 1 161 ? -6.382 12.121 17.171 1.00 84.44 161 LEU A O 1
ATOM 1325 N N . ILE A 1 162 ? -4.760 13.041 15.920 1.00 89.50 162 ILE A N 1
ATOM 1326 C CA . ILE A 1 162 ? -4.753 14.336 16.617 1.00 89.50 162 ILE A CA 1
ATOM 1327 C C . ILE A 1 162 ? -6.096 15.044 16.433 1.00 89.50 162 ILE A C 1
ATOM 1329 O O . ILE A 1 162 ? -6.672 15.520 17.411 1.00 89.50 162 ILE A O 1
ATOM 1333 N N . LEU A 1 163 ? -6.627 15.082 15.207 1.00 86.81 163 LEU A N 1
ATOM 1334 C CA . LEU A 1 163 ? -7.933 15.683 14.929 1.00 86.81 163 LEU A CA 1
ATOM 1335 C C . LEU A 1 163 ? -9.060 14.957 15.671 1.00 86.81 163 LEU A C 1
ATOM 1337 O O . LEU A 1 163 ? -9.906 15.612 16.276 1.00 86.81 163 LEU A O 1
ATOM 1341 N N . GLN A 1 164 ? -9.051 13.621 15.685 1.00 84.19 164 GLN A N 1
ATOM 1342 C CA . GLN A 1 164 ? -10.015 12.828 16.453 1.00 84.19 164 GLN A CA 1
ATOM 1343 C C . GLN A 1 164 ? -9.908 13.114 17.955 1.00 84.19 164 GLN A C 1
ATOM 1345 O O . GLN A 1 164 ? -10.917 13.383 18.604 1.00 84.19 164 GLN A O 1
ATOM 1350 N N . GLY A 1 165 ? -8.693 13.117 18.508 1.00 86.69 165 GLY A N 1
ATOM 1351 C CA . GLY A 1 165 ? -8.456 13.426 19.918 1.00 86.69 165 GLY A CA 1
ATOM 1352 C C . GLY A 1 165 ? -8.894 14.843 20.291 1.00 86.69 165 GLY A C 1
ATOM 1353 O O . GLY A 1 165 ? -9.556 15.038 21.309 1.00 86.69 165 GLY A O 1
ATOM 1354 N N . SER A 1 166 ? -8.595 15.827 19.440 1.00 86.69 166 SER A N 1
ATOM 1355 C CA . SER A 1 166 ? -9.034 17.215 19.607 1.00 86.69 166 SER A CA 1
ATOM 1356 C C . SER A 1 166 ? -10.555 17.332 19.561 1.00 86.69 166 SER A C 1
ATOM 1358 O O . SER A 1 166 ? -11.142 17.981 20.424 1.00 86.69 166 SER A O 1
ATOM 1360 N N . PHE A 1 167 ? -11.209 16.651 18.615 1.00 86.25 167 PHE A N 1
ATOM 1361 C CA . PHE A 1 167 ? -12.664 16.600 18.530 1.00 86.25 167 PHE A CA 1
ATOM 1362 C C . PHE A 1 167 ? -13.280 16.054 19.821 1.00 86.25 167 PHE A C 1
ATOM 1364 O O . PHE A 1 167 ? -14.105 16.733 20.424 1.00 86.25 167 PHE A O 1
ATOM 1371 N N . PHE A 1 168 ? -12.844 14.884 20.300 1.00 80.50 168 PHE A N 1
ATOM 1372 C CA . PHE A 1 168 ? -13.372 14.310 21.542 1.00 80.50 168 PHE A CA 1
ATOM 1373 C C . PHE A 1 168 ? -13.086 15.190 22.760 1.00 80.50 168 PHE A C 1
ATOM 1375 O O . PHE A 1 168 ? -13.970 15.383 23.591 1.00 80.50 168 PHE A O 1
ATOM 1382 N N . SER A 1 169 ? -11.888 15.769 22.847 1.00 84.50 169 SER A N 1
ATOM 1383 C CA . SER A 1 169 ? -11.522 16.705 23.914 1.00 84.50 169 SER A CA 1
ATOM 1384 C C . SER A 1 169 ? -12.435 17.933 23.926 1.00 84.50 169 SER A C 1
ATOM 1386 O O . SER A 1 169 ? -12.970 18.302 24.970 1.00 84.50 169 SER A O 1
ATOM 1388 N N . ASN A 1 170 ? -12.695 18.521 22.758 1.00 83.25 170 ASN A N 1
ATOM 1389 C CA . ASN A 1 170 ? -13.603 19.654 22.615 1.00 83.25 170 ASN A CA 1
ATOM 1390 C C . ASN A 1 170 ? -15.050 19.263 22.924 1.00 83.25 170 ASN A C 1
ATOM 1392 O O . ASN A 1 170 ? -15.725 19.993 23.641 1.00 83.25 170 ASN A O 1
ATOM 1396 N N . VAL A 1 171 ? -15.522 18.102 22.464 1.00 79.31 171 VAL A N 1
ATOM 1397 C CA . VAL A 1 171 ? -16.854 17.594 22.824 1.00 79.31 171 VAL A CA 1
ATOM 1398 C C . VAL A 1 171 ? -16.973 17.451 24.337 1.00 79.31 171 VAL A C 1
ATOM 1400 O O . VAL A 1 171 ? -17.946 17.929 24.898 1.00 79.31 171 VAL A O 1
ATOM 1403 N N . ILE A 1 172 ? -15.979 16.888 25.025 1.00 76.56 172 ILE A N 1
ATOM 1404 C CA . ILE A 1 172 ? -15.994 16.769 26.490 1.00 76.56 172 ILE A CA 1
ATOM 1405 C C . ILE A 1 172 ? -15.973 18.153 27.153 1.00 76.56 172 ILE A C 1
ATOM 1407 O O . ILE A 1 172 ? -16.766 18.413 28.055 1.00 76.56 172 ILE A O 1
ATOM 1411 N N . LYS A 1 173 ? -15.107 19.057 26.688 1.00 76.44 173 LYS A N 1
ATOM 1412 C CA . LYS A 1 173 ? -14.919 20.398 27.260 1.00 76.44 173 LYS A CA 1
ATOM 1413 C C . LYS A 1 173 ? -16.137 21.308 27.085 1.00 76.44 173 LYS A C 1
ATOM 1415 O O . LYS A 1 173 ? -16.456 22.070 27.992 1.00 76.44 173 LYS A O 1
ATOM 1420 N N . PHE A 1 174 ? -16.782 21.252 25.923 1.00 71.56 174 PHE A N 1
ATOM 1421 C CA . PHE A 1 174 ? -17.927 22.095 25.571 1.00 71.56 174 PHE A CA 1
ATOM 1422 C C . PHE A 1 174 ? -19.273 21.398 25.782 1.00 71.56 174 PHE A C 1
ATOM 1424 O O . PHE A 1 174 ? -20.305 22.070 25.802 1.00 71.56 174 PHE A O 1
ATOM 1431 N N . SER A 1 175 ? -19.291 20.077 26.000 1.00 70.19 175 SER A N 1
ATOM 1432 C CA . SER A 1 175 ? -20.456 19.427 26.595 1.00 70.19 175 SER A CA 1
ATOM 1433 C C . SER A 1 175 ? -20.704 20.080 27.949 1.00 70.19 175 SER A C 1
ATOM 1435 O O . SER A 1 175 ? -19.814 20.147 28.798 1.00 70.19 175 SER A O 1
ATOM 1437 N N . LEU A 1 176 ? -21.907 20.626 28.138 1.00 64.81 176 LEU A N 1
ATOM 1438 C CA . LEU A 1 176 ? -22.284 21.247 29.401 1.00 64.81 176 LEU A CA 1
ATOM 1439 C C . LEU A 1 176 ? -22.006 20.245 30.527 1.00 64.81 176 LEU A C 1
ATOM 1441 O O . LEU A 1 176 ? -22.560 19.147 30.530 1.00 64.81 176 LEU A O 1
ATOM 1445 N N . SER A 1 177 ? -21.199 20.631 31.516 1.00 67.00 177 SER A N 1
ATOM 1446 C CA . SER A 1 177 ? -20.980 19.833 32.732 1.00 67.00 177 SER A CA 1
ATOM 1447 C C . SER A 1 177 ? -22.309 19.431 33.381 1.00 67.00 177 SER A C 1
ATOM 1449 O O . SER A 1 177 ? -22.452 18.328 33.901 1.00 67.00 177 SER A O 1
ATOM 1451 N N . LYS A 1 178 ? -23.323 20.296 33.247 1.00 65.00 178 LYS A N 1
ATOM 1452 C CA . LYS A 1 178 ? -24.719 20.047 33.614 1.00 65.00 178 LYS A CA 1
ATOM 1453 C C . LYS A 1 178 ? -25.354 18.903 32.818 1.00 65.00 178 LYS A C 1
ATOM 1455 O O . LYS A 1 178 ? -26.074 18.108 33.403 1.00 65.00 178 LYS A O 1
ATOM 1460 N N . LEU A 1 179 ? -25.075 18.788 31.520 1.00 69.94 179 LEU A N 1
ATOM 1461 C CA . LEU A 1 179 ? -25.538 17.690 30.669 1.00 69.94 179 LEU A CA 1
ATOM 1462 C C . LEU A 1 179 ? -24.829 16.383 31.033 1.00 69.94 179 LEU A C 1
ATOM 1464 O O . LEU A 1 179 ? -25.503 15.378 31.186 1.00 69.94 179 LEU A O 1
ATOM 1468 N N . ASN A 1 180 ? -23.514 16.403 31.277 1.00 69.75 180 ASN A N 1
ATOM 1469 C CA . ASN A 1 180 ? -22.787 15.234 31.799 1.00 69.75 180 ASN A CA 1
ATOM 1470 C C . ASN A 1 180 ? -23.319 14.811 33.175 1.00 69.75 180 ASN A C 1
ATOM 1472 O O . ASN A 1 180 ? -23.494 13.623 33.438 1.00 69.75 180 ASN A O 1
ATOM 1476 N N . GLY A 1 181 ? -23.658 15.783 34.025 1.00 73.31 181 GLY A N 1
ATOM 1477 C CA . GLY A 1 181 ? -24.365 15.559 35.280 1.00 73.31 181 GLY A CA 1
ATOM 1478 C C . GLY A 1 181 ? -25.739 14.923 35.0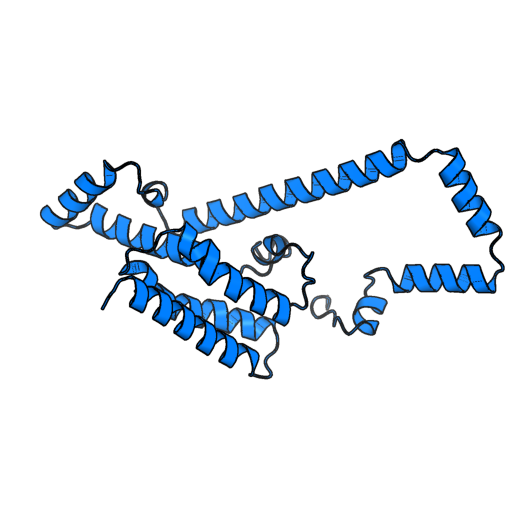65 1.00 73.31 181 GLY A C 1
ATOM 1479 O O . GLY A 1 181 ? -26.045 13.936 35.720 1.00 73.31 18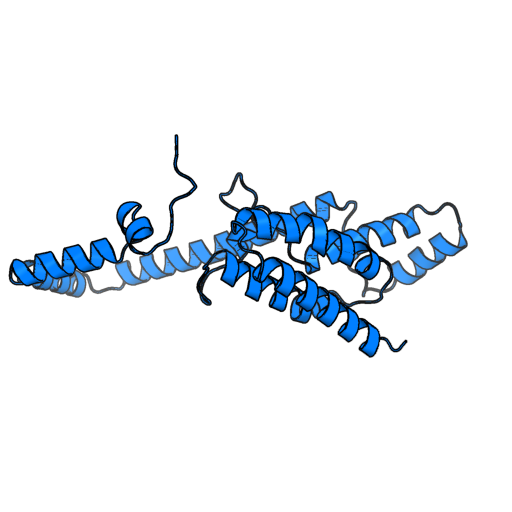1 GLY A O 1
ATOM 1480 N N . ILE A 1 182 ? -26.548 15.427 34.126 1.00 75.94 182 ILE A N 1
ATOM 1481 C CA . ILE A 1 182 ? -27.867 14.868 33.780 1.00 75.94 182 ILE A CA 1
ATOM 1482 C C . ILE A 1 182 ? -27.735 13.461 33.200 1.00 75.94 182 ILE A C 1
ATOM 1484 O O . ILE A 1 182 ? -28.501 12.593 33.598 1.00 75.94 182 ILE A O 1
ATOM 1488 N N . TRP A 1 183 ? -26.777 13.205 32.311 1.00 74.62 183 TRP A N 1
ATOM 1489 C CA . TRP A 1 183 ? -26.516 11.878 31.753 1.00 74.62 183 TRP A CA 1
ATOM 1490 C C . TRP A 1 183 ? -26.089 10.903 32.840 1.00 74.62 183 TRP A C 1
ATOM 1492 O O . TRP A 1 183 ? -26.693 9.844 32.956 1.00 74.62 183 TRP A O 1
ATOM 1502 N N . SER A 1 184 ? -25.145 11.292 33.698 1.00 74.75 184 SER A N 1
ATOM 1503 C CA . SER A 1 184 ? -24.720 10.493 34.851 1.00 74.75 184 SER A CA 1
ATOM 1504 C C . SER A 1 184 ? -25.892 10.191 35.796 1.00 74.75 184 SER A C 1
ATOM 1506 O O . SER A 1 184 ? -26.126 9.036 36.147 1.00 74.75 184 SER A O 1
ATOM 1508 N N . LYS A 1 185 ? -26.711 11.202 36.121 1.00 79.94 185 LYS A N 1
ATOM 1509 C CA . LYS A 1 185 ? -27.887 11.066 36.999 1.00 79.94 185 LYS A CA 1
ATOM 1510 C C . LYS A 1 185 ? -29.011 10.238 36.365 1.00 79.94 185 LYS A C 1
ATOM 1512 O O . LYS A 1 185 ? -29.676 9.457 37.038 1.00 79.94 185 LYS A O 1
ATOM 1517 N N . SER A 1 186 ? -29.221 10.387 35.059 1.00 79.12 186 SER A N 1
ATOM 1518 C CA . SER A 1 186 ? -30.188 9.593 34.292 1.00 79.12 186 SER A CA 1
ATOM 1519 C C . SER A 1 186 ? -29.739 8.140 34.225 1.00 79.12 186 SER A C 1
ATOM 1521 O O . SER A 1 186 ? -30.550 7.240 34.402 1.00 79.12 186 SER A O 1
ATOM 1523 N N . GLN A 1 187 ? -28.436 7.909 34.059 1.00 72.44 187 GLN A N 1
ATOM 1524 C CA . GLN A 1 187 ? -27.845 6.580 34.053 1.00 72.44 187 GLN A CA 1
ATOM 1525 C C . GLN A 1 187 ? -27.940 5.913 35.434 1.00 72.44 187 GLN A C 1
ATOM 1527 O O . GLN A 1 187 ? -28.270 4.733 35.499 1.00 72.44 187 GLN A O 1
ATOM 1532 N N . SER A 1 188 ? -27.743 6.653 36.532 1.00 77.31 188 SER A N 1
ATOM 1533 C CA . SER A 1 188 ? -27.918 6.129 37.897 1.00 77.31 188 SER A CA 1
ATOM 1534 C C . SER A 1 188 ? -29.378 5.851 38.270 1.00 77.31 188 SER A C 1
ATOM 1536 O O . SER A 1 188 ? -29.633 5.017 39.133 1.00 77.31 188 SER A O 1
ATOM 1538 N N . ASN A 1 189 ? -30.331 6.526 37.620 1.00 83.81 189 ASN A N 1
ATOM 1539 C CA . ASN A 1 189 ? -31.768 6.330 37.835 1.00 83.81 189 ASN A CA 1
ATOM 1540 C C . ASN A 1 189 ? -32.381 5.255 36.926 1.00 83.81 189 ASN A C 1
ATOM 1542 O O . ASN A 1 189 ? -33.571 4.958 37.047 1.00 83.81 189 ASN A O 1
ATOM 1546 N N . LEU A 1 190 ? -31.606 4.667 36.009 1.00 80.69 190 LEU A N 1
ATOM 1547 C CA . LEU A 1 190 ? -32.098 3.561 35.199 1.00 80.69 190 LEU A CA 1
ATOM 1548 C C . LEU A 1 190 ? -32.449 2.373 36.109 1.00 80.69 190 LEU A C 1
ATOM 1550 O O . LEU A 1 190 ? -31.633 1.984 36.951 1.00 80.69 190 LEU A O 1
ATOM 1554 N N . PRO A 1 191 ? -33.619 1.734 35.917 1.00 89.06 191 PRO A N 1
ATOM 1555 C CA . PRO A 1 191 ? -33.945 0.491 36.599 1.00 89.06 191 PRO A CA 1
ATOM 1556 C C . PRO A 1 191 ? -32.799 -0.505 36.441 1.00 89.06 191 PRO A C 1
ATOM 1558 O O . PRO A 1 191 ? -32.261 -0.650 35.343 1.00 89.06 191 PRO A O 1
ATOM 1561 N N . LYS A 1 192 ? -32.437 -1.214 37.516 1.00 84.00 192 LYS A N 1
ATOM 1562 C CA . LYS A 1 192 ? -31.247 -2.085 37.571 1.00 84.00 192 LYS A CA 1
ATOM 1563 C C . LYS A 1 192 ? -31.126 -3.022 36.361 1.00 84.00 192 LYS A C 1
ATOM 1565 O O . LYS A 1 192 ? -30.029 -3.238 35.857 1.00 84.00 192 LYS A O 1
ATOM 1570 N N . ASN A 1 193 ? -32.251 -3.521 35.851 1.00 85.12 193 ASN A N 1
ATOM 1571 C CA . ASN A 1 193 ? -32.305 -4.371 34.661 1.00 85.12 193 ASN A CA 1
ATOM 1572 C C . ASN A 1 193 ? -31.932 -3.621 33.375 1.00 85.12 193 ASN A C 1
ATOM 1574 O O . ASN A 1 193 ? -31.142 -4.134 32.587 1.00 85.12 193 ASN A O 1
ATOM 1578 N N . ILE A 1 194 ? -32.439 -2.399 33.191 1.00 77.81 194 ILE A N 1
ATOM 1579 C CA . ILE A 1 194 ? -32.124 -1.545 32.040 1.00 77.81 194 ILE A CA 1
ATOM 1580 C C . ILE A 1 194 ? -30.693 -1.025 32.151 1.00 77.81 194 ILE A C 1
ATOM 1582 O O . ILE A 1 194 ? -29.959 -1.103 31.181 1.00 77.81 194 ILE A O 1
ATOM 1586 N N . TYR A 1 195 ? -30.242 -0.586 33.329 1.00 80.19 195 TYR A N 1
ATOM 1587 C CA . TYR A 1 195 ? -28.847 -0.184 33.535 1.00 80.19 195 TYR A CA 1
ATOM 1588 C C . TYR A 1 195 ? -27.876 -1.322 33.202 1.00 80.19 195 TYR A C 1
ATOM 1590 O O . TYR A 1 195 ? -26.945 -1.139 32.422 1.00 80.19 195 TYR A O 1
ATOM 1598 N N . ASN A 1 196 ? -28.121 -2.523 33.737 1.00 81.19 196 ASN A N 1
ATOM 1599 C CA . ASN A 1 196 ? -27.299 -3.696 33.451 1.00 81.19 196 ASN A CA 1
ATOM 1600 C C . ASN A 1 196 ? -27.359 -4.086 31.975 1.00 81.19 196 ASN A C 1
ATOM 1602 O O . ASN A 1 196 ? -26.337 -4.486 31.422 1.00 81.19 196 ASN A O 1
ATOM 1606 N N . PHE A 1 197 ? -28.525 -3.967 31.336 1.00 81.81 197 PHE A N 1
ATOM 1607 C CA . PHE A 1 197 ? -28.666 -4.174 29.900 1.00 81.81 197 PHE A CA 1
ATOM 1608 C C . PHE A 1 197 ? -27.846 -3.151 29.114 1.00 81.81 197 PHE A C 1
ATOM 1610 O O . PHE A 1 197 ? -27.030 -3.556 28.299 1.00 81.81 197 PHE A O 1
ATOM 1617 N N . THR A 1 198 ? -27.979 -1.857 29.397 1.00 74.88 198 THR A N 1
ATOM 1618 C CA . THR A 1 198 ? -27.283 -0.772 28.696 1.00 74.88 198 THR A CA 1
ATOM 1619 C C . THR A 1 198 ? -25.775 -0.833 28.916 1.00 74.88 198 THR A C 1
ATOM 1621 O O . THR A 1 198 ? -25.022 -0.719 27.957 1.00 74.88 198 THR A O 1
ATOM 1624 N N . ILE A 1 199 ? -25.304 -1.096 30.139 1.00 76.56 199 ILE A N 1
ATOM 1625 C CA . ILE A 1 199 ? -23.878 -1.307 30.430 1.00 76.56 199 ILE A CA 1
ATOM 1626 C C . ILE A 1 199 ? -23.365 -2.560 29.726 1.00 76.56 199 ILE A C 1
ATOM 1628 O O . ILE A 1 199 ? -22.290 -2.519 29.139 1.00 76.56 199 ILE A O 1
ATOM 1632 N N . ARG A 1 200 ? -24.105 -3.677 29.744 1.00 76.56 200 ARG A N 1
ATOM 1633 C CA . ARG A 1 200 ? -23.715 -4.885 28.998 1.00 76.56 200 ARG A CA 1
ATOM 1634 C C . ARG A 1 200 ? -23.734 -4.645 27.500 1.00 76.56 200 ARG A C 1
ATOM 1636 O O . ARG A 1 200 ? -22.859 -5.161 26.827 1.00 76.56 200 ARG A O 1
ATOM 1643 N N . TYR A 1 201 ? -24.687 -3.876 26.990 1.00 76.38 201 TYR A N 1
ATOM 1644 C CA . TYR A 1 201 ? -24.791 -3.512 25.587 1.00 76.38 201 TYR A CA 1
ATOM 1645 C C . TYR A 1 201 ? -23.603 -2.645 25.187 1.00 76.38 201 TYR A C 1
ATOM 1647 O O . TYR A 1 201 ? -22.844 -3.065 24.332 1.00 76.38 201 TYR A O 1
ATOM 1655 N N . ILE A 1 202 ? -23.352 -1.526 25.872 1.00 76.56 202 ILE A N 1
ATOM 1656 C CA . ILE A 1 202 ? -22.185 -0.661 25.640 1.00 76.56 202 ILE A CA 1
ATOM 1657 C C . ILE A 1 202 ? -20.891 -1.464 25.771 1.00 76.56 202 ILE A C 1
ATOM 1659 O O . ILE A 1 202 ? -20.056 -1.419 24.876 1.00 76.56 202 ILE A O 1
ATOM 1663 N N . ASN A 1 203 ? -20.741 -2.259 26.834 1.00 73.19 203 ASN A N 1
ATOM 1664 C CA . ASN A 1 203 ? -19.565 -3.101 27.005 1.00 73.19 203 ASN A CA 1
ATOM 1665 C C . ASN A 1 203 ? -19.436 -4.115 25.885 1.00 73.19 203 ASN A C 1
ATOM 1667 O O . ASN A 1 203 ? -18.316 -4.317 25.449 1.00 73.19 203 ASN A O 1
ATOM 1671 N N . ASN A 1 204 ? -20.526 -4.722 25.410 1.00 72.12 204 ASN A N 1
ATOM 1672 C CA . ASN A 1 204 ? -20.531 -5.631 24.267 1.00 72.12 204 ASN A CA 1
ATOM 1673 C C . ASN A 1 204 ? -20.294 -4.905 22.940 1.00 72.12 204 ASN A C 1
ATOM 1675 O O . ASN A 1 204 ? -19.847 -5.573 22.023 1.00 72.12 204 ASN A O 1
ATOM 1679 N N . SER A 1 205 ? -20.570 -3.597 22.860 1.00 70.06 205 SER A N 1
ATOM 1680 C CA . SER A 1 205 ? -20.359 -2.682 21.725 1.00 70.06 205 SER A CA 1
ATOM 1681 C C . SER A 1 205 ? -18.929 -2.141 21.635 1.00 70.06 205 SER A C 1
ATOM 1683 O O . SER A 1 205 ? -18.554 -1.554 20.623 1.00 70.06 205 SER A O 1
ATOM 1685 N N . LEU A 1 206 ? -18.122 -2.309 22.687 1.00 68.44 206 LEU A N 1
ATOM 1686 C CA . LEU A 1 206 ? -16.712 -1.927 22.695 1.00 68.44 206 LEU A CA 1
ATOM 1687 C C . LEU A 1 206 ? -15.844 -3.061 22.123 1.00 68.44 206 LEU A C 1
ATOM 1689 O O . LEU A 1 206 ? -16.103 -4.232 22.425 1.00 68.44 206 LEU A O 1
ATOM 1693 N N . PRO A 1 207 ? -14.772 -2.750 21.370 1.00 64.88 207 PRO A N 1
ATOM 1694 C CA . PRO A 1 207 ? -13.881 -3.738 20.755 1.00 64.88 207 PRO A CA 1
ATOM 1695 C C . PRO A 1 207 ? -12.934 -4.384 21.784 1.00 64.88 207 PRO A C 1
ATOM 1697 O O . PRO A 1 207 ? -11.712 -4.293 21.698 1.00 64.88 207 PRO A O 1
ATOM 1700 N N . THR A 1 208 ? -13.494 -5.041 22.801 1.00 75.38 208 THR A N 1
ATOM 1701 C CA . THR A 1 208 ? -12.736 -5.827 23.781 1.00 75.38 208 THR A CA 1
ATOM 1702 C C . THR A 1 208 ? -12.448 -7.220 23.236 1.00 75.38 208 THR A C 1
ATOM 1704 O O . THR A 1 208 ? -13.207 -7.745 22.425 1.00 75.38 208 THR A O 1
ATOM 1707 N N . ARG A 1 209 ? -11.400 -7.884 23.739 1.00 62.25 209 ARG A N 1
ATOM 1708 C CA . ARG A 1 209 ? -11.013 -9.232 23.289 1.00 62.25 209 ARG A CA 1
ATOM 1709 C C . ARG A 1 209 ? -12.157 -10.242 23.286 1.00 62.25 209 ARG A C 1
ATOM 1711 O O . ARG A 1 209 ? -12.264 -11.015 22.347 1.00 62.25 209 ARG A O 1
ATOM 1718 N N . LYS A 1 210 ? -13.032 -10.214 24.295 1.00 73.25 210 LYS A N 1
ATOM 1719 C CA . LYS A 1 210 ? -14.203 -11.103 24.361 1.00 73.25 210 LYS A CA 1
ATOM 1720 C C . LYS A 1 210 ? -15.265 -10.759 23.314 1.00 73.25 210 LYS A C 1
ATOM 1722 O O . LYS A 1 210 ? -15.875 -11.673 22.767 1.00 73.25 210 LYS A O 1
ATOM 1727 N N . ASN A 1 211 ? -15.495 -9.475 23.047 1.00 74.12 211 ASN A N 1
ATOM 1728 C CA . ASN A 1 211 ? -16.513 -9.052 22.084 1.00 74.12 211 ASN A CA 1
ATOM 1729 C C . ASN A 1 211 ? -16.042 -9.220 20.655 1.00 74.12 211 ASN A C 1
ATOM 1731 O O . ASN A 1 211 ? -16.822 -9.679 19.842 1.00 74.12 211 ASN A O 1
ATOM 1735 N N . LEU A 1 212 ? -14.765 -8.952 20.381 1.00 69.88 212 LEU A N 1
ATOM 1736 C CA . LEU A 1 212 ? -14.144 -9.242 19.095 1.00 69.88 212 LEU A CA 1
ATOM 1737 C C . LEU A 1 212 ? -14.354 -10.719 18.736 1.00 69.88 212 LEU A C 1
ATOM 1739 O O . LEU A 1 212 ? -14.914 -11.006 17.685 1.00 69.88 212 LEU A O 1
ATOM 1743 N N . THR A 1 213 ? -14.082 -11.650 19.661 1.00 72.81 213 THR A N 1
ATOM 1744 C CA . THR A 1 213 ? -14.372 -13.078 19.440 1.00 72.81 213 THR A CA 1
ATOM 1745 C C . THR A 1 213 ? -15.866 -13.363 19.228 1.00 72.81 213 THR A C 1
ATOM 1747 O O . THR A 1 213 ? -16.209 -14.165 18.365 1.00 72.81 213 THR A O 1
ATOM 1750 N N . LYS A 1 214 ? -16.771 -12.718 19.984 1.00 72.00 214 LYS A N 1
ATOM 1751 C CA . LYS A 1 214 ? -18.234 -12.868 19.811 1.00 72.00 214 LYS A CA 1
ATOM 1752 C C . LYS A 1 214 ? -18.752 -12.296 18.492 1.00 72.00 214 LYS A C 1
ATOM 1754 O O . LYS A 1 214 ? -19.726 -12.806 17.958 1.00 72.00 214 LYS A O 1
ATOM 1759 N N . TRP A 1 215 ? -18.120 -11.246 17.987 1.00 74.94 215 TRP A N 1
ATOM 1760 C CA . TRP A 1 215 ? -18.426 -10.629 16.702 1.00 74.94 215 TRP A CA 1
ATOM 1761 C C . TRP A 1 215 ? -17.814 -11.390 15.524 1.00 74.94 215 TRP A C 1
ATOM 1763 O O . TRP A 1 215 ? -17.914 -10.928 14.395 1.00 74.94 215 TRP A O 1
ATOM 1773 N N . GLY A 1 216 ? -17.162 -12.532 15.771 1.00 69.12 216 GLY A N 1
ATOM 1774 C CA . GLY A 1 216 ? -16.479 -13.309 14.738 1.00 69.12 216 GLY A CA 1
ATOM 1775 C C . GLY A 1 216 ? -15.113 -12.747 14.337 1.00 69.12 216 GLY A C 1
ATOM 1776 O O . GLY A 1 216 ? -14.420 -13.361 13.532 1.00 69.12 216 GLY A O 1
ATOM 1777 N N . ILE A 1 217 ? -14.673 -11.642 14.948 1.00 63.19 217 ILE A N 1
ATOM 1778 C CA . ILE A 1 217 ? -13.346 -11.054 14.752 1.00 63.19 217 ILE A CA 1
ATOM 1779 C C . ILE A 1 217 ? -12.349 -11.853 15.600 1.00 63.19 217 ILE A C 1
ATOM 1781 O O . ILE A 1 217 ? -12.090 -11.561 16.773 1.00 63.19 217 ILE A O 1
ATOM 1785 N N . LEU A 1 218 ? -11.812 -12.925 15.018 1.00 54.28 218 LEU A N 1
ATOM 1786 C CA . LEU A 1 218 ? -10.849 -13.798 15.684 1.00 54.28 218 LEU A CA 1
ATOM 1787 C C . LEU A 1 218 ? -9.564 -13.014 16.008 1.00 54.28 218 LEU A C 1
ATOM 1789 O O . LEU A 1 218 ? -8.821 -12.598 15.120 1.00 54.28 218 LEU A O 1
ATOM 1793 N N . LEU A 1 219 ? -9.266 -12.841 17.299 1.00 50.28 219 LEU A N 1
ATOM 1794 C CA . LEU A 1 219 ? -7.999 -12.286 17.780 1.00 50.28 219 LEU A CA 1
ATOM 1795 C C . LEU A 1 219 ? -6.841 -13.254 17.504 1.00 50.28 219 LEU A C 1
ATOM 1797 O O . LEU A 1 219 ? -6.390 -13.984 18.385 1.00 50.28 219 LEU A O 1
ATOM 1801 N N . LEU A 1 220 ? -6.336 -13.243 16.273 1.00 47.62 220 LEU A N 1
ATOM 1802 C CA . LEU A 1 220 ? -5.176 -14.033 15.851 1.00 47.62 220 LEU A CA 1
ATOM 1803 C C . LEU A 1 220 ? -3.819 -13.422 16.237 1.00 47.62 220 LEU A C 1
ATOM 1805 O O . LEU A 1 220 ? -2.788 -13.915 15.793 1.00 47.62 220 LEU A O 1
ATOM 1809 N N . LEU A 1 221 ? -3.780 -12.380 17.073 1.00 44.03 221 LEU A N 1
ATOM 1810 C CA . LEU A 1 221 ? -2.536 -11.665 17.403 1.00 44.03 221 LEU A CA 1
ATOM 1811 C C . LEU A 1 221 ? -2.266 -11.485 18.901 1.00 44.03 221 LEU A C 1
ATOM 1813 O O . LEU A 1 221 ? -1.546 -10.574 19.288 1.00 44.03 221 LEU A O 1
ATOM 1817 N N . LEU A 1 222 ? -2.804 -12.354 19.758 1.00 40.41 222 LEU A N 1
ATOM 1818 C CA . LEU A 1 222 ? -2.417 -12.389 21.173 1.00 40.41 222 LEU A CA 1
ATOM 1819 C C . LEU A 1 222 ? -2.314 -13.834 21.676 1.00 40.41 222 LEU A C 1
ATOM 1821 O O . LEU A 1 222 ? -3.178 -14.311 22.420 1.00 40.41 222 LEU A O 1
ATOM 1825 N N . LYS A 1 223 ? -1.245 -14.528 21.291 1.00 32.62 223 LYS A N 1
ATOM 1826 C CA . LYS A 1 223 ? -0.591 -15.469 22.207 1.00 32.62 223 LYS A CA 1
ATOM 1827 C C . LYS A 1 223 ? 0.735 -14.821 22.639 1.00 32.62 223 LYS A C 1
ATOM 1829 O O . LYS A 1 223 ? 1.344 -14.190 21.777 1.00 32.62 223 LYS A O 1
ATOM 1834 N N . PRO A 1 224 ? 1.061 -14.866 23.942 1.00 47.22 224 PRO A N 1
ATOM 1835 C CA . PRO A 1 224 ? 2.245 -14.219 24.505 1.00 47.22 224 PRO A CA 1
ATOM 1836 C C . PRO A 1 224 ? 3.538 -14.734 23.872 1.00 47.22 224 PRO A C 1
ATOM 1838 O O . PRO A 1 224 ? 3.534 -15.897 23.402 1.00 47.22 224 PRO A O 1
#

Solvent-accessible surface area (backbone atoms only — not comparable to full-atom values): 12687 Å² total; per-residue (Å²): 132,56,75,67,56,54,56,50,51,52,50,50,56,48,52,53,53,51,49,57,51,64,71,45,98,59,59,48,72,56,44,52,49,44,44,64,62,48,52,52,52,67,47,43,57,56,39,51,77,50,95,72,56,69,65,57,35,44,64,61,48,29,49,55,51,50,53,53,53,28,62,57,69,68,47,56,91,91,51,75,64,56,52,44,42,25,46,61,93,71,79,17,70,58,48,79,56,59,44,56,56,34,50,35,29,42,28,53,51,52,47,51,30,64,69,41,89,50,64,71,51,30,48,54,38,52,65,51,63,74,39,88,84,65,77,46,80,81,40,92,43,60,66,52,51,50,50,55,50,44,51,54,37,47,52,52,50,49,52,52,52,51,52,51,51,49,50,54,51,47,49,61,69,69,43,49,70,66,53,54,48,49,51,51,52,52,55,71,65,38,56,70,68,56,37,53,46,50,52,50,47,51,57,56,71,38,92,42,77,70,32,29,47,73,71,68,47,69,76,87,83,74,77,136

Radius of gyration: 24.31 Å; Cα contacts (8 Å, |Δi|>4): 154; chains: 1; bounding box: 61×43×67 Å

Foldseek 3Di:
DDLVVVLVVLLVVLLVVLVVLLPDPDQLLVSLVCCQPPVLVVCLVVLQPDDDDLVSCVVRQQVSVVVSNCVNLVPDPPGDCLQQCADVVSVHVVGDTSSLSSLQSNLVNLVCLCPPPDPVSVVVSVVVVVPPRDDNPVDPHSVVSSVVSNVVSVVVVVVVVVVVVVVVVCCVVPVPVVVVVVVVVVLVPPDPVVNVVVVVVVVLVDPDQVNCVVVVNDPPPDDD

pLDDT: mean 82.13, std 10.1, range [32.62, 93.31]